Protein AF-A0A9R0SGB7-F1 (afdb_monomer_lite)

Structure (mmCIF, N/CA/C/O backbone):
data_AF-A0A9R0SGB7-F1
#
_entry.id   AF-A0A9R0SGB7-F1
#
loop_
_atom_site.group_PDB
_atom_site.id
_atom_site.type_symbol
_atom_site.label_atom_id
_atom_site.label_alt_id
_atom_site.label_comp_id
_atom_site.label_asym_id
_atom_site.label_entity_id
_atom_site.label_seq_id
_atom_site.pdbx_PDB_ins_code
_atom_site.Cartn_x
_atom_site.Cartn_y
_atom_site.Cartn_z
_atom_site.occupancy
_atom_site.B_iso_or_equiv
_atom_site.auth_seq_id
_atom_site.auth_comp_id
_atom_site.auth_asym_id
_atom_site.auth_atom_id
_atom_site.pdbx_PDB_model_num
ATOM 1 N N . MET A 1 1 ? -18.712 -1.509 1.772 1.00 44.69 1 MET A N 1
ATOM 2 C CA . MET A 1 1 ? -18.548 -2.907 1.326 1.00 44.69 1 MET A CA 1
ATOM 3 C C . MET A 1 1 ? -17.762 -3.631 2.408 1.00 44.69 1 MET A C 1
ATOM 5 O O . MET A 1 1 ? -16.603 -3.297 2.630 1.00 44.69 1 MET A O 1
ATOM 9 N N . GLU A 1 2 ? -18.441 -4.474 3.177 1.00 51.50 2 GLU A N 1
ATOM 10 C CA . GLU A 1 2 ? -17.845 -5.274 4.251 1.00 51.50 2 GLU A CA 1
ATOM 11 C C . GLU A 1 2 ? -17.324 -6.575 3.644 1.00 51.50 2 GLU A C 1
ATOM 13 O O . GLU A 1 2 ? -18.002 -7.197 2.832 1.00 51.50 2 GLU A O 1
ATOM 18 N N . GLY A 1 3 ? -16.097 -6.957 3.979 1.00 61.03 3 GLY A N 1
ATOM 19 C CA . GLY A 1 3 ? -15.491 -8.185 3.482 1.00 61.03 3 GLY A CA 1
ATOM 20 C C . GLY A 1 3 ? -14.479 -8.722 4.480 1.00 61.03 3 GLY A C 1
ATOM 21 O O . GLY A 1 3 ? -13.887 -7.958 5.244 1.00 61.03 3 GLY A O 1
ATOM 22 N N . HIS A 1 4 ? -14.265 -10.037 4.446 1.00 67.75 4 HIS A N 1
ATOM 23 C CA . HIS A 1 4 ? -13.362 -10.747 5.359 1.00 67.75 4 HIS A CA 1
ATOM 24 C C . HIS A 1 4 ? -11.870 -10.421 5.148 1.00 67.75 4 HIS A C 1
ATOM 26 O O . HIS A 1 4 ? -11.030 -10.824 5.944 1.00 67.75 4 HIS A O 1
ATOM 32 N N . GLY A 1 5 ? -11.525 -9.657 4.106 1.00 82.62 5 GLY A N 1
ATOM 33 C CA . GLY A 1 5 ? -10.138 -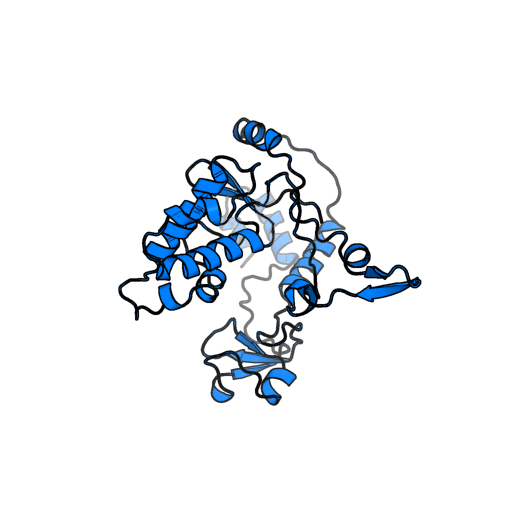9.360 3.756 1.00 82.62 5 GLY A CA 1
ATOM 34 C C . GLY A 1 5 ? -9.389 -10.576 3.200 1.00 82.62 5 GLY A C 1
ATOM 35 O O . GLY A 1 5 ? -9.977 -11.602 2.856 1.00 82.62 5 GLY A O 1
ATOM 36 N N . VAL A 1 6 ? -8.080 -10.429 3.044 1.00 88.94 6 VAL A N 1
ATOM 37 C CA . VAL A 1 6 ? -7.130 -11.466 2.637 1.00 88.94 6 VAL A CA 1
ATOM 38 C C . VAL A 1 6 ? -6.222 -11.737 3.822 1.00 88.94 6 VAL A C 1
ATOM 40 O O . VAL A 1 6 ? -5.610 -10.814 4.362 1.00 88.94 6 VAL A O 1
ATOM 43 N N . HIS A 1 7 ? -6.135 -13.004 4.210 1.00 89.94 7 HIS A N 1
ATOM 44 C CA . HIS A 1 7 ? -5.262 -13.472 5.275 1.00 89.94 7 HIS A CA 1
ATOM 45 C C . HIS A 1 7 ? -3.860 -13.697 4.705 1.00 89.94 7 HIS A C 1
ATOM 47 O O . HIS A 1 7 ? -3.682 -14.445 3.745 1.00 89.94 7 HIS A O 1
ATOM 53 N N . LYS A 1 8 ? -2.861 -13.036 5.282 1.00 90.06 8 LYS A N 1
ATOM 54 C CA . LYS A 1 8 ? -1.448 -13.167 4.919 1.00 90.06 8 LYS A CA 1
ATOM 55 C C . LYS A 1 8 ? -0.631 -13.507 6.157 1.00 90.06 8 LYS A C 1
ATOM 57 O O . LYS A 1 8 ? -0.975 -13.107 7.265 1.00 90.06 8 LYS A O 1
ATOM 62 N N . GLN A 1 9 ? 0.480 -14.209 5.964 1.00 89.62 9 GLN A N 1
ATOM 63 C CA . GLN A 1 9 ? 1.441 -14.471 7.031 1.00 89.62 9 GLN A CA 1
ATOM 64 C C . GLN A 1 9 ? 2.557 -13.423 6.983 1.00 89.62 9 GLN A C 1
ATOM 66 O O . GLN A 1 9 ? 3.243 -13.282 5.970 1.00 89.62 9 GLN A O 1
ATOM 71 N N . PHE A 1 10 ? 2.766 -12.700 8.083 1.00 91.25 10 PHE A N 1
ATOM 72 C CA . PHE A 1 10 ? 3.824 -11.699 8.219 1.00 91.25 10 PHE A CA 1
ATOM 73 C C . PHE A 1 10 ? 4.647 -11.985 9.477 1.00 91.25 10 PHE A C 1
ATOM 75 O O . PHE A 1 10 ? 4.153 -11.840 10.591 1.00 91.25 10 PHE A O 1
ATOM 82 N N . GLN A 1 11 ? 5.905 -12.409 9.312 1.00 89.12 11 GLN A N 1
ATOM 83 C CA . GLN A 1 11 ? 6.827 -12.705 10.426 1.00 89.12 11 GLN A CA 1
ATOM 84 C C . GLN A 1 11 ? 6.223 -13.613 11.521 1.00 89.12 11 GLN A C 1
ATOM 86 O O . GLN A 1 11 ? 6.401 -13.374 12.713 1.00 89.12 11 GLN A O 1
ATOM 91 N N . GLY A 1 12 ? 5.470 -14.644 11.129 1.00 85.81 12 GLY A N 1
ATOM 92 C CA . GLY A 1 12 ? 4.837 -15.561 12.085 1.00 85.81 12 GLY A CA 1
ATOM 93 C C . GLY A 1 12 ? 3.490 -15.086 12.648 1.00 85.81 12 GLY A C 1
ATOM 94 O O . GLY A 1 12 ? 2.873 -15.823 13.410 1.00 85.81 12 GLY A O 1
ATOM 95 N N . ARG A 1 13 ? 3.010 -13.894 12.270 1.00 88.56 13 ARG A N 1
ATOM 96 C CA . ARG A 1 13 ? 1.716 -13.338 12.693 1.00 88.56 13 ARG A CA 1
ATOM 97 C C . ARG A 1 13 ? 0.728 -13.284 11.536 1.00 88.56 13 ARG A C 1
ATOM 99 O O . ARG A 1 13 ? 1.113 -13.057 10.388 1.00 88.56 13 ARG A O 1
ATOM 106 N N . LEU A 1 14 ? -0.551 -13.427 11.868 1.00 90.12 14 LEU A N 1
ATOM 107 C CA . LEU A 1 14 ? -1.640 -13.240 10.922 1.00 90.12 14 LEU A CA 1
ATOM 108 C C . LEU A 1 14 ? -1.809 -11.748 10.603 1.00 90.12 14 LEU A C 1
ATOM 110 O O . LEU A 1 14 ? -1.989 -10.917 11.493 1.00 90.12 14 LEU A O 1
ATOM 114 N N . HIS A 1 15 ? -1.759 -11.416 9.319 1.00 93.31 15 HIS A N 1
ATOM 115 C CA . HIS A 1 15 ? -1.927 -10.076 8.779 1.00 93.31 15 HIS A CA 1
ATOM 116 C C . HIS A 1 15 ? -3.118 -10.066 7.827 1.00 93.31 15 HIS A C 1
ATOM 118 O O . HIS A 1 15 ? -3.072 -10.663 6.755 1.00 93.31 15 HIS A O 1
ATOM 124 N N . VAL A 1 16 ? -4.198 -9.398 8.226 1.00 91.12 16 VAL A N 1
ATOM 125 C CA . VAL A 1 16 ? -5.394 -9.255 7.391 1.00 91.12 16 VAL A CA 1
ATOM 126 C C . VAL A 1 16 ? -5.331 -7.923 6.647 1.00 91.12 16 VAL A C 1
ATOM 128 O O . VAL A 1 16 ? -5.120 -6.880 7.268 1.00 91.12 16 VAL A O 1
ATOM 131 N N . VAL A 1 17 ? -5.530 -7.956 5.329 1.00 91.88 17 VAL A N 1
ATOM 132 C CA . VAL A 1 17 ? -5.563 -6.767 4.456 1.00 91.88 17 VAL A CA 1
ATOM 133 C C . VAL A 1 17 ? -6.832 -6.748 3.595 1.00 91.88 17 VAL A C 1
ATOM 135 O O . VAL A 1 17 ? -7.442 -7.796 3.394 1.00 91.88 17 VAL A O 1
ATOM 138 N N . PRO A 1 18 ? -7.264 -5.602 3.042 1.00 89.12 18 PRO A N 1
ATOM 139 C CA . PRO A 1 18 ? -8.348 -5.571 2.063 1.00 89.12 18 PRO A CA 1
ATOM 140 C C . PRO A 1 18 ? -8.049 -6.417 0.815 1.00 89.12 18 PRO A C 1
ATOM 142 O O . PRO A 1 18 ? -6.896 -6.547 0.411 1.00 89.12 18 PRO A O 1
ATOM 145 N N . LYS A 1 19 ? -9.096 -6.894 0.129 1.00 86.38 19 LYS A N 1
ATOM 146 C CA . LYS A 1 19 ? -8.979 -7.641 -1.142 1.00 86.38 19 LYS A CA 1
ATOM 147 C C . LYS A 1 19 ? -8.185 -6.892 -2.218 1.00 86.38 19 LYS A C 1
ATOM 149 O O . LYS A 1 19 ? -7.320 -7.469 -2.857 1.00 86.38 19 LYS A O 1
ATOM 154 N N . HIS A 1 20 ? -8.388 -5.582 -2.352 1.00 85.25 20 HIS A N 1
ATOM 155 C CA . HIS A 1 20 ? -7.646 -4.768 -3.323 1.00 85.25 20 HIS A CA 1
ATOM 156 C C . HIS A 1 20 ? -6.138 -4.638 -3.006 1.00 85.25 20 HIS A C 1
ATOM 158 O O . HIS A 1 20 ? -5.376 -4.167 -3.844 1.00 85.25 20 HIS A O 1
ATOM 164 N N . SER A 1 21 ? -5.698 -5.072 -1.821 1.00 92.88 21 SER A N 1
ATOM 165 C CA . SER A 1 21 ? -4.297 -5.064 -1.375 1.00 92.88 21 SER A CA 1
ATOM 166 C C . SER A 1 21 ? -3.660 -6.452 -1.408 1.00 92.88 21 SER A C 1
ATOM 168 O O . SER A 1 21 ? -2.596 -6.673 -0.830 1.00 92.88 21 SER A O 1
ATOM 170 N N . GLU A 1 22 ? -4.292 -7.403 -2.099 1.00 92.56 22 GLU A N 1
ATOM 171 C CA . GLU A 1 22 ? -3.793 -8.768 -2.269 1.00 92.56 22 GLU A CA 1
ATOM 172 C C . GLU A 1 22 ? -2.417 -8.830 -2.941 1.00 92.56 22 GLU A C 1
ATOM 174 O O . GLU A 1 22 ? -1.609 -9.691 -2.594 1.00 92.56 22 GLU A O 1
ATOM 179 N N . TRP A 1 23 ? -2.104 -7.867 -3.808 1.00 93.94 23 TRP A N 1
ATOM 180 C CA . TRP A 1 23 ? -0.801 -7.739 -4.466 1.00 93.94 23 TRP A CA 1
ATOM 181 C C . TRP A 1 23 ? 0.371 -7.559 -3.485 1.00 93.94 23 TRP A C 1
ATOM 183 O O . TRP A 1 23 ? 1.524 -7.795 -3.847 1.00 93.94 23 TRP A O 1
ATOM 193 N N . PHE A 1 24 ? 0.114 -7.119 -2.246 1.00 95.06 24 PHE A N 1
ATOM 194 C CA . PHE A 1 24 ? 1.167 -6.842 -1.275 1.00 95.06 24 PHE A CA 1
ATOM 195 C C . PHE A 1 24 ? 1.865 -8.126 -0.794 1.00 95.06 24 PHE A C 1
ATOM 197 O O . PHE A 1 24 ? 1.218 -9.098 -0.383 1.00 95.06 24 PHE A O 1
ATOM 204 N N . SER A 1 25 ? 3.202 -8.093 -0.773 1.00 93.12 25 SER A N 1
ATOM 205 C CA . SER A 1 25 ? 4.059 -9.160 -0.249 1.00 93.12 25 SER A CA 1
ATOM 206 C C . SER A 1 25 ? 5.221 -8.588 0.578 1.00 93.12 25 SER A C 1
ATOM 208 O O . SER A 1 25 ? 5.880 -7.642 0.144 1.00 93.12 25 SER A O 1
ATOM 210 N N . PRO A 1 26 ? 5.538 -9.159 1.757 1.00 90.38 26 PRO A N 1
ATOM 211 C CA . PRO A 1 26 ? 6.595 -8.647 2.629 1.00 90.38 26 PRO A CA 1
ATOM 212 C C . PRO A 1 26 ? 8.019 -8.905 2.119 1.00 90.38 26 PRO A C 1
ATOM 214 O O . PRO A 1 26 ? 8.951 -8.246 2.586 1.00 90.38 26 PRO A O 1
ATOM 217 N N . GLY A 1 27 ? 8.201 -9.849 1.190 1.00 89.88 27 GLY A N 1
ATOM 218 C CA . GLY A 1 27 ? 9.515 -10.233 0.660 1.00 89.88 27 GLY A CA 1
ATOM 219 C C . GLY A 1 27 ? 9.914 -9.526 -0.636 1.00 89.88 27 GLY A C 1
ATOM 220 O O . GLY A 1 27 ? 11.080 -9.556 -1.010 1.00 89.88 27 GLY A O 1
ATOM 221 N N . VAL A 1 28 ? 8.965 -8.884 -1.320 1.00 91.75 28 VAL A N 1
ATOM 222 C CA . VAL A 1 28 ? 9.172 -8.284 -2.646 1.00 91.75 28 VAL A CA 1
ATOM 223 C C . VAL A 1 28 ? 8.672 -6.840 -2.639 1.00 91.75 28 VAL A C 1
ATOM 225 O O . VAL A 1 28 ? 7.828 -6.469 -1.823 1.00 91.75 28 VAL A O 1
ATOM 228 N N . VAL A 1 29 ? 9.220 -6.009 -3.526 1.00 93.12 29 VAL A N 1
ATOM 229 C CA . VAL A 1 29 ? 8.729 -4.646 -3.771 1.00 93.12 29 VAL A CA 1
ATOM 230 C C . VAL A 1 29 ? 7.899 -4.634 -5.046 1.00 93.12 29 VAL A C 1
ATOM 232 O O . VAL A 1 29 ? 8.427 -4.849 -6.140 1.00 93.12 29 VAL A O 1
ATOM 235 N N . HIS A 1 30 ? 6.615 -4.327 -4.909 1.00 93.38 30 HIS A N 1
ATOM 236 C CA . HIS A 1 30 ? 5.672 -4.229 -6.015 1.00 93.38 30 HIS A CA 1
ATOM 237 C C . HIS A 1 30 ? 5.806 -2.905 -6.791 1.00 93.38 30 HIS A C 1
ATOM 239 O O . HIS A 1 30 ? 6.292 -1.899 -6.267 1.00 93.38 30 HIS A O 1
ATOM 245 N N . ARG A 1 31 ? 5.316 -2.857 -8.040 1.00 93.38 31 ARG A N 1
ATOM 246 C CA . ARG A 1 31 ? 5.362 -1.651 -8.895 1.00 93.38 31 ARG A CA 1
ATOM 247 C C . ARG A 1 31 ? 4.703 -0.432 -8.239 1.00 93.38 31 ARG A C 1
ATOM 249 O O . ARG A 1 31 ? 5.238 0.669 -8.324 1.00 93.38 31 ARG A O 1
ATOM 256 N N . LEU A 1 32 ? 3.585 -0.642 -7.542 1.00 91.69 32 LEU A N 1
ATOM 257 C CA . LEU A 1 32 ? 2.864 0.421 -6.828 1.00 91.69 32 LEU A CA 1
ATOM 258 C C . LEU A 1 32 ? 3.711 1.053 -5.717 1.00 91.69 32 LEU A C 1
ATOM 260 O O . LEU A 1 32 ? 3.660 2.260 -5.517 1.00 91.69 32 LEU A O 1
ATOM 264 N N . GLU A 1 33 ? 4.539 0.265 -5.033 1.00 93.19 33 GLU A N 1
ATOM 265 C CA . GLU A 1 33 ? 5.438 0.773 -3.992 1.00 93.19 33 GLU A CA 1
ATOM 266 C C . GLU A 1 33 ? 6.552 1.636 -4.591 1.00 93.19 33 GLU A C 1
ATOM 268 O O . GLU A 1 33 ? 6.893 2.692 -4.052 1.00 93.19 33 GLU A O 1
ATOM 273 N N . ARG A 1 34 ? 7.073 1.231 -5.757 1.00 91.56 34 ARG A N 1
ATOM 274 C CA . ARG A 1 34 ? 8.117 1.973 -6.477 1.00 91.56 34 ARG A CA 1
ATOM 275 C C . ARG A 1 34 ? 7.660 3.362 -6.910 1.00 91.56 34 ARG A C 1
ATOM 277 O O . ARG A 1 34 ? 8.460 4.289 -6.901 1.00 91.56 34 ARG A O 1
ATOM 284 N N . GLN A 1 35 ? 6.384 3.522 -7.254 1.00 87.44 35 GLN A N 1
ATOM 285 C CA . GLN A 1 35 ? 5.822 4.814 -7.660 1.00 87.44 35 GLN A CA 1
ATOM 286 C C . GLN A 1 35 ? 5.734 5.819 -6.504 1.00 87.44 35 GLN A C 1
ATOM 288 O O . GLN A 1 35 ? 5.745 7.026 -6.731 1.00 87.44 35 GLN A O 1
ATOM 293 N N . VAL A 1 36 ? 5.664 5.339 -5.261 1.00 86.06 36 VAL A N 1
ATOM 294 C CA . VAL A 1 36 ? 5.491 6.196 -4.082 1.00 86.06 36 VAL A CA 1
ATOM 295 C C . VAL A 1 36 ? 6.806 6.863 -3.707 1.00 86.06 36 VAL A C 1
ATOM 297 O O . VAL A 1 36 ? 6.840 8.060 -3.444 1.00 86.06 36 VAL A O 1
ATOM 300 N N . VAL A 1 37 ? 7.895 6.100 -3.682 1.00 86.62 37 VAL A N 1
ATOM 301 C CA . VAL A 1 37 ? 9.229 6.584 -3.303 1.00 86.62 37 VAL A CA 1
ATOM 302 C C . VAL A 1 37 ? 10.266 6.162 -4.351 1.00 86.62 37 VAL A C 1
ATOM 304 O O . VAL A 1 37 ? 11.145 5.347 -4.068 1.00 86.62 37 VAL A O 1
ATOM 307 N N . PRO A 1 38 ? 10.180 6.695 -5.586 1.00 89.19 38 PRO A N 1
ATOM 308 C CA . PRO A 1 38 ? 10.974 6.214 -6.717 1.00 89.19 38 PRO A CA 1
ATOM 309 C C . PRO A 1 38 ? 12.480 6.338 -6.487 1.00 89.19 38 PRO A C 1
ATOM 311 O O . PRO A 1 38 ? 13.244 5.501 -6.965 1.00 89.19 38 PRO A O 1
ATOM 314 N N . HIS A 1 39 ? 12.926 7.333 -5.715 1.00 89.12 39 HIS A N 1
ATOM 315 C CA . HIS A 1 39 ? 14.342 7.575 -5.438 1.00 89.12 39 HIS A CA 1
ATOM 316 C C . HIS A 1 39 ? 15.037 6.406 -4.732 1.00 89.12 39 HIS A C 1
ATOM 318 O O . HIS A 1 39 ? 16.207 6.180 -5.024 1.00 89.12 39 HIS A O 1
ATOM 324 N N . PHE A 1 40 ? 14.325 5.593 -3.942 1.00 91.19 40 PHE A N 1
ATOM 325 C CA . PHE A 1 40 ? 14.871 4.359 -3.349 1.00 91.19 40 PHE A CA 1
ATOM 326 C C . PHE A 1 40 ? 15.252 3.293 -4.388 1.00 91.19 40 PHE A C 1
ATOM 328 O O . PHE A 1 40 ? 16.003 2.374 -4.071 1.00 91.19 40 PHE A O 1
ATOM 335 N N . PHE A 1 41 ? 14.752 3.403 -5.623 1.00 91.25 41 PHE A N 1
ATOM 336 C CA . PHE A 1 41 ? 14.900 2.386 -6.670 1.00 91.25 41 PHE A CA 1
ATOM 337 C C . PHE A 1 41 ? 15.684 2.873 -7.892 1.00 91.25 41 PHE A C 1
ATOM 339 O O . PHE A 1 41 ? 15.9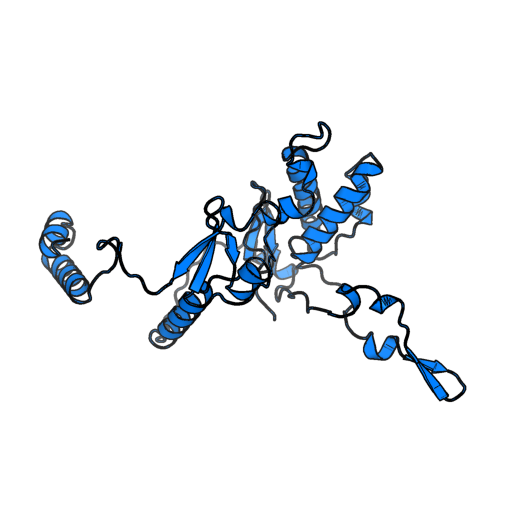75 2.083 -8.784 1.00 91.25 41 PHE A O 1
ATOM 346 N N . THR A 1 42 ? 16.047 4.158 -7.947 1.00 87.88 42 THR A N 1
ATOM 347 C CA . THR A 1 42 ? 16.792 4.721 -9.090 1.00 87.88 42 THR A CA 1
ATOM 348 C C . THR A 1 42 ? 18.275 4.349 -9.115 1.00 87.88 42 THR A C 1
ATOM 350 O O . THR A 1 42 ? 18.929 4.571 -10.131 1.00 87.88 42 THR A O 1
ATOM 353 N N . GLY A 1 43 ? 18.836 3.867 -7.999 1.00 84.06 43 GLY A N 1
ATOM 354 C CA . GLY A 1 43 ? 20.271 3.586 -7.857 1.00 84.06 43 GLY A CA 1
ATOM 355 C C . GLY A 1 43 ? 21.173 4.830 -7.820 1.00 84.06 43 GLY A C 1
ATOM 356 O O . GLY A 1 43 ? 22.387 4.701 -7.714 1.00 84.06 43 GLY A O 1
ATOM 357 N N . LYS A 1 44 ? 20.604 6.042 -7.889 1.00 81.31 44 LYS A N 1
ATOM 358 C CA . LYS A 1 44 ? 21.362 7.306 -7.947 1.00 81.31 44 LYS A CA 1
ATOM 359 C C . LYS A 1 44 ? 21.722 7.869 -6.572 1.00 81.31 44 LYS A C 1
ATOM 361 O O . LYS A 1 44 ? 22.604 8.715 -6.467 1.00 81.31 44 LYS A O 1
ATOM 366 N N . SER A 1 45 ? 21.030 7.435 -5.522 1.00 79.38 45 SER A N 1
ATOM 367 C CA . SER A 1 45 ? 21.196 7.947 -4.162 1.00 79.38 45 SER A CA 1
ATOM 368 C C . SER A 1 45 ? 21.783 6.874 -3.240 1.00 79.38 45 SER A C 1
ATOM 370 O O . SER A 1 45 ? 21.052 5.959 -2.862 1.00 79.38 45 SER A O 1
ATOM 372 N N . PRO A 1 46 ? 23.048 6.995 -2.789 1.00 74.62 46 PRO A N 1
ATOM 373 C CA . PRO A 1 46 ? 23.693 5.977 -1.949 1.00 74.62 46 PRO A CA 1
ATOM 374 C C . PRO A 1 46 ? 23.003 5.797 -0.584 1.00 74.62 46 PRO A C 1
ATOM 376 O O . PRO A 1 46 ? 23.137 4.765 0.067 1.00 74.62 46 PRO A O 1
ATOM 379 N N . GLY A 1 47 ? 22.231 6.798 -0.148 1.00 81.38 47 GLY A N 1
ATOM 380 C CA . GLY A 1 47 ? 21.449 6.757 1.085 1.00 81.38 47 GLY A CA 1
ATOM 381 C C . GLY A 1 47 ? 20.111 6.017 0.986 1.00 81.38 47 GLY A C 1
ATOM 382 O O . GLY A 1 47 ? 19.616 5.595 2.029 1.00 81.38 47 GLY A O 1
ATOM 383 N N . HIS A 1 48 ? 19.556 5.814 -0.214 1.00 88.12 48 HIS A N 1
ATOM 384 C CA . HIS A 1 48 ? 18.209 5.265 -0.417 1.00 88.12 48 HIS A CA 1
ATOM 385 C C . HIS A 1 48 ? 18.282 4.058 -1.347 1.00 88.12 48 HIS A C 1
ATOM 387 O O . HIS A 1 48 ? 18.419 4.209 -2.560 1.00 88.12 48 HIS A O 1
ATOM 393 N N . THR A 1 49 ? 18.211 2.869 -0.753 1.00 92.56 49 THR A N 1
ATOM 394 C CA . THR A 1 49 ? 18.291 1.591 -1.464 1.00 92.56 49 THR A CA 1
ATOM 395 C C . THR A 1 49 ? 17.002 0.788 -1.275 1.00 92.56 49 THR A C 1
ATOM 397 O O . THR A 1 49 ? 16.312 0.981 -0.264 1.00 92.56 49 THR A O 1
ATOM 400 N N . PRO A 1 50 ? 16.670 -0.142 -2.187 1.00 93.50 50 PRO A N 1
ATOM 401 C CA . PRO A 1 50 ? 15.471 -0.971 -2.065 1.00 93.50 50 PRO A CA 1
ATOM 402 C C . PRO A 1 50 ? 15.402 -1.731 -0.732 1.00 93.50 50 PRO A C 1
ATOM 404 O O . PRO A 1 50 ? 14.333 -1.858 -0.139 1.00 93.50 50 PRO A O 1
ATOM 407 N N . GLU A 1 51 ? 16.546 -2.169 -0.207 1.00 94.00 51 GLU A N 1
ATOM 408 C CA . GLU A 1 51 ? 16.653 -2.909 1.054 1.00 94.00 51 GLU A CA 1
ATOM 409 C C . GLU A 1 51 ? 16.251 -2.028 2.237 1.00 94.00 51 GLU A C 1
ATOM 411 O O . GLU A 1 51 ? 15.473 -2.453 3.091 1.00 94.00 51 GLU A O 1
ATOM 416 N N . LYS A 1 52 ? 16.713 -0.770 2.268 1.00 93.44 52 LYS A N 1
ATOM 417 C CA . LYS A 1 52 ? 16.308 0.190 3.304 1.00 93.44 52 LYS A CA 1
ATOM 418 C C . LYS A 1 52 ? 14.808 0.461 3.265 1.00 93.44 52 LYS A C 1
ATOM 420 O O . LYS A 1 52 ? 14.186 0.538 4.323 1.00 93.44 52 LYS A O 1
ATOM 425 N N . PHE A 1 53 ? 14.227 0.568 2.068 1.00 95.06 53 PHE A N 1
ATOM 426 C CA . PHE A 1 53 ? 12.779 0.702 1.914 1.00 95.06 53 PHE A CA 1
ATOM 427 C C . PHE A 1 53 ? 12.043 -0.509 2.501 1.00 95.06 53 PHE A C 1
ATOM 429 O O . PHE A 1 53 ? 11.159 -0.322 3.335 1.00 95.06 53 PHE A O 1
ATOM 436 N N . ILE A 1 54 ? 12.425 -1.736 2.123 1.00 95.50 54 ILE A N 1
ATOM 437 C CA . ILE A 1 54 ? 11.795 -2.970 2.625 1.00 95.50 54 ILE A CA 1
ATOM 438 C C . ILE A 1 54 ? 11.903 -3.046 4.150 1.00 95.50 54 ILE A C 1
ATOM 440 O O . ILE A 1 54 ? 10.906 -3.323 4.817 1.00 95.50 54 ILE A O 1
ATOM 444 N N . ILE A 1 55 ? 13.086 -2.768 4.711 1.00 95.00 55 ILE A N 1
ATOM 445 C CA . ILE A 1 55 ? 13.319 -2.776 6.161 1.00 95.00 55 ILE A CA 1
ATOM 446 C C . ILE A 1 55 ? 12.395 -1.771 6.855 1.00 95.00 55 ILE A C 1
ATOM 448 O O . ILE A 1 55 ? 11.710 -2.132 7.812 1.00 95.00 55 ILE A O 1
ATOM 452 N N . LEU A 1 56 ? 12.330 -0.529 6.366 1.00 96.06 56 LEU A N 1
ATOM 453 C CA . LEU A 1 56 ? 11.501 0.517 6.965 1.00 96.06 56 LEU A CA 1
ATOM 454 C C . LEU A 1 56 ? 10.004 0.201 6.845 1.00 96.06 56 LEU A C 1
ATOM 456 O O . LEU A 1 56 ? 9.280 0.265 7.839 1.00 96.06 56 LEU A O 1
ATOM 460 N N . ARG A 1 57 ? 9.548 -0.202 5.654 1.00 96.94 57 ARG A N 1
ATOM 461 C CA . ARG A 1 57 ? 8.172 -0.639 5.380 1.00 96.94 57 ARG A CA 1
ATOM 462 C C . ARG A 1 57 ? 7.758 -1.773 6.314 1.00 96.94 57 ARG A C 1
ATOM 464 O O . ARG A 1 57 ? 6.725 -1.687 6.974 1.00 96.94 57 ARG A O 1
ATOM 471 N N . ASN A 1 58 ? 8.578 -2.818 6.404 1.00 97.06 58 ASN A N 1
ATOM 472 C CA . ASN A 1 58 ? 8.285 -3.986 7.228 1.00 97.06 58 ASN A CA 1
ATOM 473 C C . ASN A 1 58 ? 8.328 -3.646 8.725 1.00 97.06 58 ASN A C 1
ATOM 475 O O . ASN A 1 58 ? 7.540 -4.201 9.484 1.00 97.06 58 ASN A O 1
ATOM 479 N N . LYS A 1 59 ? 9.170 -2.695 9.152 1.00 97.19 59 LYS A N 1
ATOM 480 C CA . LYS A 1 59 ? 9.190 -2.183 10.532 1.00 97.19 59 LYS A CA 1
ATOM 481 C C . LYS A 1 59 ? 7.887 -1.467 10.904 1.00 97.19 59 LYS A C 1
ATOM 483 O O . LYS A 1 59 ? 7.379 -1.674 12.002 1.00 97.19 59 LYS A O 1
ATOM 488 N N . ILE A 1 60 ? 7.315 -0.677 9.991 1.00 97.56 60 ILE A N 1
ATOM 489 C CA . ILE A 1 60 ? 6.007 -0.021 10.185 1.00 97.56 60 ILE A CA 1
ATOM 490 C C . ILE A 1 60 ? 4.894 -1.064 10.326 1.00 97.56 60 ILE A C 1
ATOM 492 O O . ILE A 1 60 ? 4.081 -0.979 11.245 1.00 97.56 60 ILE A O 1
ATOM 496 N N . ILE A 1 61 ? 4.878 -2.072 9.452 1.00 97.12 61 ILE A N 1
ATOM 497 C CA . ILE A 1 61 ? 3.874 -3.144 9.498 1.00 97.12 61 ILE A CA 1
ATOM 498 C C . ILE A 1 61 ? 4.020 -3.961 10.784 1.00 97.12 61 ILE A C 1
ATOM 500 O O . ILE A 1 61 ? 3.031 -4.183 11.474 1.00 97.12 61 ILE A O 1
ATOM 504 N N . ALA A 1 62 ? 5.245 -4.336 11.162 1.00 96.81 62 ALA A N 1
ATOM 505 C CA . ALA A 1 62 ? 5.511 -5.042 12.412 1.00 96.81 62 ALA A CA 1
ATOM 506 C C . ALA A 1 62 ? 5.004 -4.250 13.627 1.00 96.81 62 ALA A C 1
ATOM 508 O O . ALA A 1 62 ? 4.354 -4.830 14.495 1.00 96.81 62 ALA A O 1
ATOM 509 N N . LYS A 1 63 ? 5.219 -2.925 13.647 1.00 96.06 63 LYS A N 1
ATOM 510 C CA . LYS A 1 63 ? 4.718 -2.045 14.710 1.00 96.06 63 LYS A CA 1
ATOM 511 C C . LYS A 1 63 ? 3.193 -2.036 14.786 1.00 96.06 63 LYS A C 1
ATOM 513 O O . LYS A 1 63 ? 2.641 -2.097 15.879 1.00 96.06 63 LYS A O 1
ATOM 518 N N . TYR A 1 64 ? 2.512 -1.985 13.643 1.00 94.56 64 TYR A N 1
ATOM 519 C CA . TYR A 1 64 ? 1.052 -2.088 13.589 1.00 94.56 64 TYR A CA 1
ATOM 520 C C . TYR A 1 64 ? 0.567 -3.444 14.127 1.00 94.56 64 TYR A C 1
ATOM 522 O O . TYR A 1 64 ? -0.356 -3.502 14.936 1.00 94.56 64 TYR A O 1
ATOM 530 N N . LEU A 1 65 ? 1.235 -4.532 13.742 1.00 94.19 65 LEU A N 1
ATOM 531 C CA . LEU A 1 65 ? 0.885 -5.893 14.154 1.00 94.19 65 LEU A CA 1
ATOM 532 C C . LEU A 1 65 ? 1.189 -6.206 15.632 1.00 94.19 65 LEU A C 1
ATOM 534 O O . LEU A 1 65 ? 0.891 -7.310 16.086 1.00 94.19 65 LEU A O 1
ATOM 538 N N . GLU A 1 66 ? 1.785 -5.288 16.400 1.00 93.06 66 GLU A N 1
ATOM 539 C CA . GLU A 1 66 ? 1.839 -5.385 17.868 1.00 93.06 66 GLU A CA 1
ATOM 540 C C . GLU A 1 66 ? 0.461 -5.172 18.502 1.00 93.06 66 GLU A C 1
ATOM 542 O O . GLU A 1 66 ? 0.156 -5.789 19.518 1.00 93.06 66 GLU A O 1
ATOM 547 N N . ASN A 1 67 ? -0.373 -4.316 17.904 1.00 89.00 67 ASN A N 1
ATOM 548 C CA . ASN A 1 67 ? -1.741 -4.071 18.347 1.00 89.00 67 ASN A CA 1
ATOM 549 C C . ASN A 1 67 ? -2.625 -3.690 17.142 1.00 89.00 67 ASN A C 1
ATOM 551 O O . ASN A 1 67 ? -2.896 -2.503 16.941 1.00 89.00 67 ASN A O 1
ATOM 555 N N . PRO A 1 68 ? -3.096 -4.676 16.348 1.00 87.38 68 PRO A N 1
ATOM 556 C CA . PRO A 1 68 ? -3.876 -4.425 15.132 1.00 87.38 68 PRO A CA 1
ATOM 557 C C . PRO A 1 68 ? -5.189 -3.665 15.365 1.00 87.38 68 PRO A C 1
ATOM 559 O O . PRO A 1 68 ? -5.702 -3.039 14.432 1.00 87.38 68 PRO A O 1
ATOM 562 N N . CYS A 1 69 ? -5.719 -3.717 16.595 1.00 80.81 69 CYS A N 1
ATOM 563 C CA . CYS A 1 69 ? -6.933 -3.024 17.029 1.00 80.81 69 CYS A CA 1
ATOM 564 C C . CYS A 1 69 ? -6.707 -1.520 17.215 1.00 80.81 69 CYS A C 1
ATOM 566 O O . CYS A 1 69 ? -7.655 -0.741 17.121 1.00 80.81 69 CYS A O 1
ATOM 568 N N . LYS A 1 70 ? -5.466 -1.095 17.484 1.00 83.06 70 LYS A N 1
ATOM 569 C CA . LYS A 1 70 ? -5.098 0.310 17.664 1.00 83.06 70 LYS A CA 1
ATOM 570 C C . LYS A 1 70 ? -4.590 0.884 16.345 1.00 83.06 70 LYS A C 1
ATOM 572 O O . LYS A 1 70 ? -3.710 0.324 15.697 1.00 83.06 70 LYS A O 1
ATOM 577 N N . ARG A 1 71 ? -5.106 2.054 15.963 1.00 83.62 71 ARG A N 1
ATOM 578 C CA . ARG A 1 71 ? -4.608 2.783 14.792 1.00 83.62 71 ARG A CA 1
ATOM 579 C C . ARG A 1 71 ? -3.179 3.265 15.048 1.00 83.62 71 ARG A C 1
ATOM 581 O O . ARG A 1 71 ? -2.956 4.033 15.979 1.00 83.62 71 ARG A O 1
ATOM 588 N N . LEU A 1 72 ? -2.252 2.852 14.190 1.00 88.44 72 LEU A N 1
ATOM 589 C CA . LEU A 1 72 ? -0.877 3.331 14.145 1.00 88.44 72 LEU A CA 1
ATOM 590 C C . LEU A 1 72 ? -0.833 4.700 13.454 1.00 88.44 72 LEU A C 1
ATOM 592 O O . LEU A 1 72 ? -1.172 4.820 12.270 1.00 88.44 72 LEU A O 1
ATOM 596 N N . ALA A 1 73 ? -0.416 5.731 14.188 1.00 84.19 73 ALA A N 1
ATOM 597 C CA . ALA A 1 73 ? -0.239 7.086 13.672 1.00 84.19 73 ALA A CA 1
ATOM 598 C C . ALA A 1 73 ? 1.210 7.356 13.227 1.00 84.19 73 ALA A C 1
ATOM 600 O O . ALA A 1 73 ? 2.158 6.728 13.698 1.00 84.19 73 ALA A O 1
ATOM 601 N N . PHE A 1 74 ? 1.407 8.365 12.368 1.00 85.31 74 PHE A N 1
ATOM 602 C CA . PHE A 1 74 ? 2.749 8.789 11.937 1.00 85.31 74 PHE A CA 1
ATOM 603 C C . PHE A 1 74 ? 3.662 9.147 13.119 1.00 85.31 74 PHE A C 1
ATOM 605 O O . PHE A 1 74 ? 4.835 8.784 13.104 1.00 85.31 74 PHE A O 1
ATOM 612 N N . ALA A 1 75 ? 3.122 9.796 14.159 1.00 81.94 75 ALA A N 1
ATOM 613 C CA . ALA A 1 75 ? 3.869 10.170 15.362 1.00 81.94 75 ALA A CA 1
ATOM 614 C C . ALA A 1 75 ? 4.552 8.966 16.038 1.00 81.94 75 ALA A C 1
ATOM 616 O O . ALA A 1 75 ? 5.681 9.080 16.502 1.00 81.94 75 ALA A O 1
ATOM 617 N N . GLU A 1 76 ? 3.912 7.794 16.018 1.00 90.69 76 GLU A N 1
ATOM 618 C CA . GLU A 1 76 ? 4.458 6.558 16.595 1.00 90.69 76 GLU A CA 1
ATOM 619 C C . GLU A 1 76 ? 5.571 5.938 15.732 1.00 90.69 76 GLU A C 1
ATOM 621 O O . GLU A 1 76 ? 6.322 5.091 16.211 1.00 90.69 76 GLU A O 1
ATOM 626 N N . CYS A 1 77 ? 5.702 6.363 14.472 1.00 93.38 77 CYS A N 1
ATOM 627 C CA . CYS A 1 77 ? 6.710 5.867 13.535 1.00 93.38 77 CYS A CA 1
ATOM 628 C C . CYS A 1 77 ? 7.946 6.775 13.439 1.00 93.38 77 CYS A C 1
ATOM 630 O O . CYS A 1 77 ? 8.967 6.334 12.917 1.00 93.38 77 CYS A O 1
ATOM 632 N N . GLN A 1 78 ? 7.883 8.028 13.912 1.00 90.81 78 GLN A N 1
ATOM 633 C CA . GLN A 1 78 ? 8.942 9.034 13.710 1.00 90.81 78 GLN A CA 1
ATOM 634 C C . GLN A 1 78 ? 10.319 8.564 14.191 1.00 90.81 78 GLN A C 1
ATOM 636 O O . GLN A 1 78 ? 11.315 8.810 13.521 1.00 90.81 78 GLN A O 1
ATOM 641 N N . GLY A 1 79 ? 10.369 7.813 15.297 1.00 92.31 79 GLY A N 1
ATOM 642 C CA . GLY A 1 79 ? 11.610 7.255 15.844 1.00 92.31 79 GLY A CA 1
ATOM 643 C C . GLY A 1 79 ? 12.247 6.138 15.006 1.00 92.31 79 GLY A C 1
ATOM 644 O O . GLY A 1 79 ? 13.247 5.557 15.422 1.00 92.31 79 GLY A O 1
ATOM 645 N N . PHE A 1 80 ? 11.679 5.772 13.853 1.00 93.56 80 PHE A N 1
ATOM 646 C CA . PHE A 1 80 ? 12.273 4.768 12.965 1.00 93.56 80 PHE A CA 1
ATOM 647 C C . PHE A 1 80 ? 13.381 5.317 12.081 1.00 93.56 80 PHE A C 1
ATOM 649 O O . PHE A 1 80 ? 14.173 4.520 11.579 1.00 93.56 80 PHE A O 1
ATOM 656 N N . VAL A 1 81 ? 13.433 6.635 11.919 1.00 91.75 81 VAL A N 1
ATOM 657 C CA . VAL A 1 81 ? 14.428 7.346 11.121 1.00 91.75 81 VAL A CA 1
ATOM 658 C C . VAL A 1 81 ? 15.092 8.413 11.983 1.00 91.75 81 VAL A C 1
ATOM 660 O O . VAL A 1 81 ? 14.487 8.931 12.920 1.00 91.75 81 VAL A O 1
ATOM 663 N N . VAL A 1 82 ? 16.352 8.720 11.688 1.00 85.81 82 VAL A N 1
ATOM 664 C CA . VAL A 1 82 ? 17.151 9.669 12.486 1.00 85.81 82 VAL A CA 1
ATOM 665 C C . VAL A 1 82 ? 17.200 11.042 11.816 1.00 85.81 82 VAL A C 1
ATOM 667 O O . VAL A 1 82 ? 17.219 12.070 12.489 1.00 85.81 82 VAL A O 1
ATOM 670 N N . ASN A 1 83 ? 17.195 11.069 10.483 1.00 84.12 83 ASN A N 1
ATOM 671 C CA . ASN A 1 83 ? 17.401 12.283 9.704 1.00 84.12 83 ASN A CA 1
ATOM 672 C C . ASN A 1 83 ? 16.075 12.961 9.343 1.00 84.12 83 ASN A C 1
ATOM 674 O O . ASN A 1 83 ? 15.136 12.310 8.885 1.00 84.12 83 ASN A O 1
ATOM 678 N N . THR A 1 84 ? 16.029 14.293 9.417 1.00 78.44 84 THR A N 1
ATOM 679 C CA . THR A 1 84 ? 14.849 15.082 9.021 1.00 78.44 84 THR A CA 1
ATOM 680 C C . THR A 1 84 ? 14.439 14.845 7.563 1.00 78.44 84 THR A C 1
ATOM 682 O O . THR A 1 84 ? 13.251 14.849 7.252 1.00 78.44 84 THR A O 1
ATOM 685 N N . GLY A 1 85 ? 15.401 14.581 6.670 1.00 76.75 85 GLY A N 1
ATOM 686 C CA . GLY A 1 85 ? 15.121 14.237 5.270 1.00 76.75 85 GLY A CA 1
ATOM 687 C C . GLY A 1 85 ? 14.366 12.912 5.106 1.00 76.75 85 GLY A C 1
ATOM 688 O O . GLY A 1 85 ? 13.489 12.805 4.254 1.00 76.75 85 GLY A O 1
ATOM 689 N N . GLU A 1 86 ? 14.629 11.935 5.976 1.00 85.88 86 GLU A N 1
ATOM 690 C CA . GLU A 1 86 ? 13.986 10.616 5.946 1.00 85.88 86 GLU A CA 1
ATOM 691 C C . GLU A 1 86 ? 12.574 10.641 6.556 1.00 85.88 86 GLU A C 1
ATOM 693 O O . GLU A 1 86 ? 11.756 9.775 6.245 1.00 85.88 86 GLU A O 1
ATOM 698 N N . LEU A 1 87 ? 12.242 11.646 7.382 1.00 87.81 87 LEU A N 1
ATOM 699 C CA . LEU A 1 87 ? 10.892 11.807 7.945 1.00 87.81 87 LEU A CA 1
ATOM 700 C C . LEU A 1 87 ? 9.835 12.032 6.860 1.00 87.81 87 LEU A C 1
ATOM 702 O O . LEU A 1 87 ? 8.697 11.579 7.004 1.00 87.81 87 LEU A O 1
ATOM 706 N N . TYR A 1 88 ? 10.196 12.718 5.775 1.00 86.81 88 TYR A N 1
ATOM 707 C CA . TYR A 1 88 ? 9.282 12.951 4.661 1.00 86.81 88 TYR A CA 1
ATOM 708 C C . TYR A 1 88 ? 8.991 11.659 3.889 1.00 86.81 88 TYR A C 1
ATOM 710 O O . TYR A 1 88 ? 7.832 11.358 3.588 1.00 86.81 88 TYR A O 1
ATOM 718 N N . ASP A 1 89 ? 10.019 10.847 3.647 1.00 90.75 89 ASP A N 1
ATOM 719 C CA . ASP A 1 89 ? 9.857 9.534 3.026 1.00 90.75 89 ASP A CA 1
ATOM 720 C C . ASP A 1 89 ? 9.079 8.577 3.920 1.00 90.75 89 ASP A C 1
ATOM 722 O O . ASP A 1 89 ? 8.135 7.938 3.457 1.00 90.75 89 ASP A O 1
ATOM 726 N N . LEU A 1 90 ? 9.390 8.552 5.218 1.00 93.50 90 LEU A N 1
ATOM 727 C CA . LEU A 1 90 ? 8.629 7.807 6.212 1.00 93.50 90 LEU A CA 1
ATOM 728 C C . LEU A 1 90 ? 7.146 8.200 6.188 1.00 93.50 90 LEU A C 1
ATOM 730 O O . LEU A 1 90 ? 6.285 7.325 6.129 1.00 93.50 90 LEU A O 1
ATOM 734 N N . SER A 1 91 ? 6.839 9.500 6.199 1.00 85.94 91 SER A N 1
ATOM 735 C CA . SER A 1 91 ? 5.461 10.001 6.128 1.00 85.94 91 SER A CA 1
ATOM 736 C C . SER A 1 91 ? 4.748 9.499 4.873 1.00 85.94 91 SER A C 1
ATOM 738 O O . SER A 1 91 ? 3.616 9.009 4.939 1.00 85.94 91 SER A O 1
ATOM 740 N N . ARG A 1 92 ? 5.438 9.530 3.726 1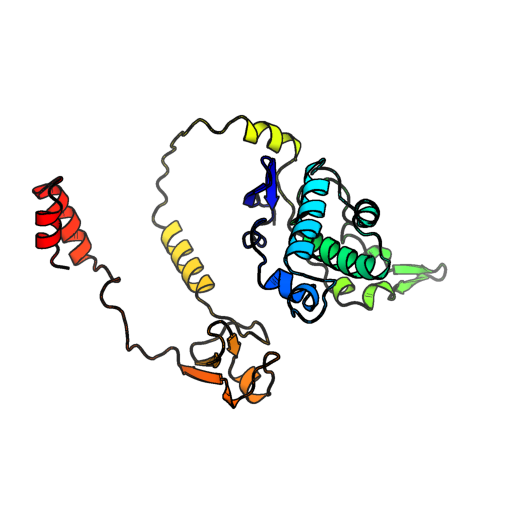.00 88.81 92 ARG A N 1
ATOM 741 C CA . ARG A 1 92 ? 4.891 9.042 2.459 1.00 88.81 92 ARG A CA 1
ATOM 742 C C . ARG A 1 92 ? 4.613 7.536 2.490 1.00 88.81 92 ARG A C 1
ATOM 744 O O . ARG A 1 92 ? 3.557 7.119 2.015 1.00 88.81 92 ARG A O 1
ATOM 751 N N . ILE A 1 93 ? 5.510 6.747 3.081 1.00 94.56 93 ILE A N 1
ATOM 752 C CA . ILE A 1 93 ? 5.359 5.292 3.232 1.00 94.56 93 ILE A CA 1
ATOM 753 C C . ILE A 1 93 ? 4.206 4.965 4.187 1.00 94.56 93 ILE A C 1
ATOM 755 O O . ILE A 1 93 ? 3.333 4.181 3.822 1.00 94.56 93 ILE A O 1
ATOM 759 N N . VAL A 1 94 ? 4.140 5.591 5.370 1.00 89.50 94 VAL A N 1
ATOM 760 C CA . VAL A 1 94 ? 3.046 5.369 6.337 1.00 89.50 94 VAL A CA 1
ATOM 761 C C . VAL A 1 94 ? 1.697 5.701 5.701 1.00 89.50 94 VAL A C 1
ATOM 763 O O . VAL A 1 94 ? 0.765 4.903 5.783 1.00 89.50 94 VAL A O 1
ATOM 766 N N . ARG A 1 95 ? 1.593 6.845 5.012 1.00 84.56 95 ARG A N 1
ATOM 767 C CA . ARG A 1 95 ? 0.359 7.244 4.323 1.00 84.56 95 ARG A CA 1
ATOM 768 C C . ARG A 1 95 ? -0.026 6.247 3.234 1.00 84.56 95 ARG A C 1
ATOM 770 O O . ARG A 1 95 ? -1.202 5.913 3.116 1.00 84.56 95 ARG A O 1
ATOM 777 N N . PHE A 1 96 ? 0.935 5.780 2.440 1.00 91.88 96 PHE A N 1
ATOM 778 C CA . PHE A 1 96 ? 0.687 4.776 1.409 1.00 91.88 96 PHE A CA 1
ATOM 779 C C . PHE A 1 96 ? 0.148 3.474 2.010 1.00 91.88 96 PHE A C 1
ATOM 781 O O . PHE A 1 96 ? -0.915 3.016 1.598 1.00 91.88 96 PHE A O 1
ATOM 788 N N . LEU A 1 97 ? 0.817 2.929 3.030 1.00 94.50 97 LEU A N 1
ATOM 789 C CA . LEU A 1 97 ? 0.390 1.696 3.695 1.00 94.50 97 LEU A CA 1
ATOM 790 C C . LEU A 1 97 ? -1.000 1.835 4.338 1.00 94.50 97 LEU A C 1
ATOM 792 O O . LEU A 1 97 ? -1.797 0.905 4.260 1.00 94.50 97 LEU A O 1
ATOM 796 N N . ASP A 1 98 ? -1.307 2.987 4.944 1.00 85.19 98 ASP A N 1
ATOM 797 C CA . ASP A 1 98 ? -2.625 3.273 5.535 1.00 85.19 98 ASP A CA 1
ATOM 798 C C . ASP A 1 98 ? -3.718 3.442 4.469 1.00 85.19 98 ASP A C 1
ATOM 800 O O . ASP A 1 98 ? -4.860 3.045 4.683 1.00 85.19 98 ASP A O 1
ATOM 804 N N . THR A 1 99 ? -3.381 4.007 3.306 1.00 82.69 99 THR A N 1
ATOM 805 C CA . THR A 1 99 ? -4.331 4.195 2.194 1.00 82.69 99 THR A CA 1
ATOM 806 C C . THR A 1 99 ? -4.735 2.859 1.578 1.00 82.69 99 THR A C 1
ATOM 808 O O . THR A 1 99 ? -5.914 2.641 1.326 1.00 82.69 99 THR A O 1
ATOM 811 N N . TRP A 1 100 ? -3.776 1.946 1.407 1.00 89.12 100 TRP A N 1
ATOM 812 C CA . TRP A 1 100 ? -4.029 0.580 0.940 1.00 89.12 100 TRP A CA 1
ATOM 813 C C . TRP A 1 100 ? -4.566 -0.344 2.046 1.00 89.12 100 TRP A C 1
ATOM 815 O O . TRP A 1 100 ? -4.771 -1.530 1.816 1.00 89.12 100 TRP A O 1
ATOM 825 N N . GLY A 1 101 ? -4.759 0.135 3.279 1.00 89.56 101 GLY A N 1
ATOM 826 C CA . GLY A 1 101 ? -5.166 -0.731 4.390 1.00 89.56 101 GLY A CA 1
ATOM 827 C C . GLY A 1 101 ? -4.178 -1.875 4.660 1.00 89.56 101 GLY A C 1
ATOM 828 O O . GLY A 1 101 ? -4.553 -2.908 5.202 1.00 89.56 101 GLY A O 1
ATOM 829 N N . ILE A 1 102 ? -2.910 -1.727 4.268 1.00 94.31 102 ILE A N 1
ATOM 830 C CA . ILE A 1 102 ? -1.849 -2.664 4.657 1.00 94.31 102 ILE A CA 1
ATOM 831 C C . ILE A 1 102 ? -1.562 -2.488 6.154 1.00 94.31 102 ILE A C 1
ATOM 833 O O . ILE A 1 102 ? -1.264 -3.452 6.852 1.00 94.31 102 ILE A O 1
ATOM 837 N N . ILE A 1 103 ? -1.717 -1.269 6.670 1.00 93.38 103 ILE A N 1
ATOM 838 C CA . ILE A 1 103 ? -1.830 -0.998 8.106 1.00 93.38 103 ILE A CA 1
ATOM 839 C C . ILE A 1 103 ? -3.218 -0.439 8.417 1.00 93.38 103 ILE A C 1
ATOM 841 O O . ILE A 1 103 ? -3.901 0.074 7.532 1.00 93.38 103 ILE A O 1
ATOM 845 N N . ASN A 1 104 ? -3.620 -0.509 9.685 1.00 90.00 104 ASN A N 1
ATOM 846 C CA . ASN A 1 104 ? -4.859 0.077 10.210 1.00 90.00 104 ASN A CA 1
ATOM 847 C C . ASN A 1 104 ? -6.173 -0.469 9.623 1.00 90.00 104 ASN A C 1
ATOM 849 O O . ASN A 1 104 ? -7.214 0.153 9.827 1.00 90.00 104 ASN A O 1
ATOM 853 N N . TYR A 1 105 ? -6.163 -1.615 8.939 1.00 88.56 105 TYR A N 1
ATOM 854 C CA . TYR A 1 105 ? -7.385 -2.217 8.391 1.00 88.56 105 TYR A CA 1
ATOM 855 C C . TYR A 1 105 ? -8.339 -2.734 9.474 1.00 88.56 105 TYR A C 1
ATOM 857 O O . TYR A 1 105 ? -9.553 -2.588 9.349 1.00 88.56 105 TYR A O 1
ATOM 865 N N . LEU A 1 106 ? -7.781 -3.300 10.548 1.00 84.00 106 LEU A N 1
ATOM 866 C CA . LEU A 1 106 ? -8.524 -3.850 11.688 1.00 84.00 106 LEU A CA 1
ATOM 867 C C . LEU A 1 106 ? -8.671 -2.860 12.850 1.00 84.00 106 LEU A C 1
ATOM 869 O O . LEU A 1 106 ? -9.252 -3.199 13.880 1.00 84.00 106 LEU A O 1
ATOM 873 N N . ALA A 1 107 ? -8.099 -1.661 12.728 1.00 80.94 107 ALA A N 1
ATOM 874 C CA . ALA A 1 107 ? -8.065 -0.719 13.831 1.00 80.94 107 ALA A CA 1
ATOM 875 C C . ALA A 1 107 ? -9.481 -0.215 14.140 1.00 80.94 107 ALA A C 1
ATOM 877 O O . ALA A 1 107 ? -10.114 0.437 13.307 1.00 80.94 107 ALA A O 1
ATOM 878 N N . VAL A 1 108 ? -9.962 -0.499 15.353 1.00 64.50 108 VAL A N 1
ATOM 879 C CA . VAL A 1 108 ? -11.262 -0.044 15.841 1.00 64.50 108 VAL A CA 1
ATOM 880 C C . VAL A 1 108 ? -11.071 1.326 16.465 1.00 64.50 108 VAL A C 1
ATOM 882 O O . VAL A 1 108 ? -10.379 1.514 17.462 1.00 64.50 108 VAL A O 1
ATOM 885 N N . GLY A 1 109 ? -11.679 2.315 15.843 1.00 52.47 109 GLY A N 1
ATOM 886 C CA . GLY A 1 109 ? -11.601 3.694 16.272 1.00 52.47 109 GLY A CA 1
ATOM 887 C C . GLY A 1 109 ? -12.043 4.561 15.122 1.00 52.47 109 GLY A C 1
ATOM 888 O O . GLY A 1 109 ? -11.888 4.177 13.961 1.00 52.47 109 GLY A O 1
ATOM 889 N N . LEU A 1 110 ? -12.613 5.719 15.442 1.00 41.12 110 LEU A N 1
ATOM 890 C CA . LEU A 1 110 ? -12.855 6.740 14.448 1.00 41.12 110 LEU A CA 1
ATOM 891 C C . LEU A 1 110 ? -11.525 7.010 13.710 1.00 41.12 110 LEU A C 1
ATOM 893 O O . LEU A 1 110 ? -10.746 7.882 14.089 1.00 41.12 110 LEU A O 1
ATOM 897 N N . VAL A 1 111 ? -11.339 6.387 12.535 1.00 40.00 111 VAL A N 1
ATOM 898 C CA . VAL A 1 111 ? -11.047 7.209 11.359 1.00 40.00 111 VAL A CA 1
ATOM 899 C C . VAL A 1 111 ? -11.955 8.397 11.562 1.00 40.00 111 VAL A C 1
ATOM 901 O O . VAL A 1 111 ? -13.126 8.169 11.879 1.00 40.00 111 VAL A O 1
ATOM 904 N N . HIS A 1 112 ? -11.435 9.618 11.466 1.00 37.47 112 HIS A N 1
ATOM 905 C CA . HIS A 1 112 ? -12.300 10.730 11.119 1.00 37.47 112 HIS A CA 1
ATOM 906 C C . HIS A 1 112 ? -13.308 10.157 10.161 1.00 37.47 112 HIS A C 1
ATOM 908 O O . HIS A 1 112 ? -12.950 9.715 9.066 1.00 37.47 112 HIS A O 1
ATOM 914 N N . GLN A 1 113 ? -14.516 9.961 10.677 1.00 35.44 113 GLN A N 1
ATOM 915 C CA . GLN A 1 113 ? -15.563 9.428 9.878 1.00 35.44 113 GLN A CA 1
ATOM 916 C C . GLN A 1 113 ? -15.529 10.483 8.782 1.00 35.44 113 GLN A C 1
ATOM 918 O O . GLN A 1 113 ? -15.595 11.682 9.081 1.00 35.44 113 GLN A O 1
ATOM 923 N N . GLY A 1 114 ? -15.362 10.096 7.525 1.00 35.47 114 GLY A N 1
ATOM 924 C CA . GLY A 1 114 ? -15.693 10.993 6.421 1.00 35.47 114 GLY A CA 1
ATOM 925 C C . GLY A 1 114 ? -17.184 11.388 6.462 1.00 35.47 114 GLY A C 1
ATOM 926 O O . GLY A 1 114 ? -17.776 11.666 5.438 1.00 35.47 114 GLY A O 1
ATOM 927 N N . LEU A 1 115 ? -17.815 11.360 7.638 1.00 38.72 115 LEU A N 1
ATOM 928 C CA . LEU A 1 115 ? -19.135 11.754 8.048 1.00 38.72 115 LEU A CA 1
ATOM 929 C C . LEU A 1 115 ? -18.880 12.744 9.199 1.00 38.72 115 LEU A C 1
ATOM 931 O O . LEU A 1 115 ? -18.452 12.363 10.278 1.00 38.72 115 LEU A O 1
ATOM 935 N N . ARG A 1 116 ? -19.047 14.052 9.050 1.00 35.94 116 ARG A N 1
ATOM 936 C CA . ARG A 1 116 ? -20.306 14.714 8.695 1.00 35.94 116 ARG A CA 1
ATOM 937 C C . ARG A 1 116 ? -20.073 16.064 8.014 1.00 35.94 116 ARG A C 1
ATOM 939 O O . ARG A 1 116 ? -20.779 17.026 8.284 1.00 35.94 116 ARG A O 1
ATOM 946 N N . VAL A 1 117 ? -19.060 16.187 7.172 1.00 41.78 117 VAL A N 1
ATOM 947 C CA . VAL A 1 117 ? -18.577 17.518 6.790 1.00 41.78 117 VAL A CA 1
ATOM 948 C C . VAL A 1 117 ? -19.600 18.318 5.958 1.00 41.78 117 VAL A C 1
ATOM 950 O O . VAL A 1 117 ? -19.650 19.530 6.105 1.00 41.78 117 VAL A O 1
ATOM 953 N N . ALA A 1 118 ? -20.551 17.703 5.245 1.00 41.41 118 ALA A N 1
ATOM 954 C CA . ALA A 1 118 ? -21.635 18.492 4.636 1.00 41.41 118 ALA A CA 1
ATOM 955 C C . ALA A 1 118 ? -22.457 19.307 5.667 1.00 41.41 118 ALA A C 1
ATOM 957 O O . ALA A 1 118 ? -22.872 20.421 5.368 1.00 41.41 118 ALA A O 1
ATOM 958 N N . ALA A 1 119 ? -22.637 18.801 6.896 1.00 43.00 119 ALA A N 1
ATOM 959 C CA . ALA A 1 119 ? -23.291 19.544 7.976 1.00 43.00 119 ALA A CA 1
ATOM 960 C C . ALA A 1 119 ? -22.308 20.409 8.792 1.00 43.00 119 ALA A C 1
ATOM 962 O O . ALA A 1 119 ? -22.711 21.445 9.308 1.00 43.00 119 ALA A O 1
ATOM 963 N N . SER A 1 120 ? -21.031 20.015 8.904 1.00 51.31 120 SER A N 1
ATOM 964 C CA . SER A 1 120 ? -20.022 20.748 9.692 1.00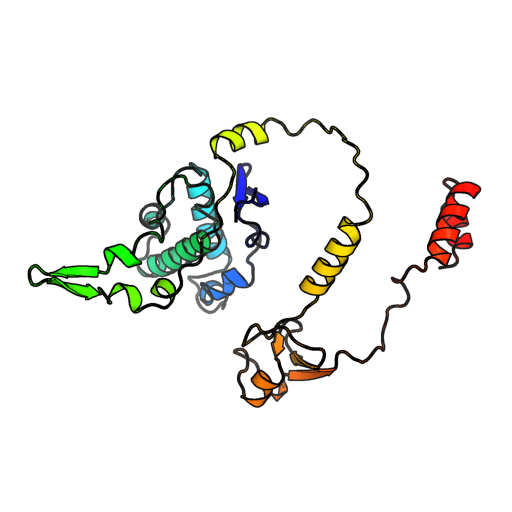 51.31 120 SER A CA 1
ATOM 965 C C . SER A 1 120 ? -19.313 21.887 8.951 1.00 51.31 120 SER A C 1
ATOM 967 O O . SER A 1 120 ? -18.626 22.670 9.601 1.00 51.31 120 SER A O 1
ATOM 969 N N . LEU A 1 121 ? -19.421 21.988 7.620 1.00 54.34 121 LEU A N 1
ATOM 970 C CA . LEU A 1 121 ? -18.870 23.132 6.875 1.00 54.34 121 LEU A CA 1
ATOM 971 C C . LEU A 1 121 ? -19.806 24.333 6.870 1.00 54.34 121 LEU A C 1
ATOM 973 O O . LEU A 1 121 ? -19.345 25.407 6.513 1.00 54.34 121 LEU A O 1
ATOM 977 N N . LEU A 1 122 ? -21.082 24.156 7.221 1.00 58.00 122 LEU A N 1
ATOM 978 C CA . LEU A 1 122 ? -22.069 25.227 7.248 1.00 58.00 122 LEU A CA 1
ATOM 979 C C . LEU A 1 122 ? -22.111 25.851 8.642 1.00 58.00 122 LEU A C 1
ATOM 981 O O . LEU A 1 122 ? -22.677 25.288 9.578 1.00 58.00 122 LEU A O 1
ATOM 985 N N . ILE A 1 123 ? -21.517 27.030 8.781 1.00 68.75 123 ILE A N 1
ATOM 986 C CA . ILE A 1 123 ? -21.669 27.864 9.971 1.00 68.75 123 ILE A CA 1
ATOM 987 C C . ILE A 1 123 ? -22.888 28.748 9.741 1.00 68.75 123 ILE A C 1
ATOM 989 O O . ILE A 1 123 ? -22.922 29.519 8.785 1.00 68.75 123 ILE A O 1
ATOM 993 N N . LYS A 1 124 ? -23.895 28.640 10.610 1.00 70.25 124 LYS A N 1
ATOM 994 C CA . LYS A 1 124 ? -24.993 29.605 10.630 1.00 70.25 124 LYS A CA 1
ATOM 995 C C . LYS A 1 124 ? -24.554 30.813 11.442 1.00 70.25 124 LYS A C 1
ATOM 997 O O . LYS A 1 124 ? -24.408 30.720 12.660 1.00 70.25 124 LYS A O 1
ATOM 1002 N N . GLU A 1 125 ? -24.330 31.928 10.767 1.00 68.62 125 GLU A N 1
ATOM 1003 C CA . GLU A 1 125 ? -24.075 33.196 11.433 1.00 68.62 125 GLU A CA 1
ATOM 1004 C C . GLU A 1 125 ? -25.332 33.667 12.184 1.00 68.62 125 GLU A C 1
ATOM 1006 O O . GLU A 1 125 ? -26.458 33.333 11.795 1.00 68.62 125 GLU A O 1
ATOM 1011 N N . PRO A 1 126 ? -25.185 34.458 13.261 1.00 68.38 126 PRO A N 1
ATOM 1012 C CA . PRO A 1 126 ? -26.319 34.952 14.046 1.00 68.38 126 PRO A CA 1
ATOM 1013 C C . PRO A 1 126 ? -27.316 35.799 13.231 1.00 68.38 126 PRO A C 1
ATOM 1015 O O . PRO A 1 126 ? -28.468 35.926 13.636 1.00 68.38 126 PRO A O 1
ATOM 1018 N N . ALA A 1 127 ? -26.914 36.318 12.065 1.00 75.38 127 ALA A N 1
ATOM 1019 C CA . ALA A 1 127 ? -27.784 37.004 11.105 1.00 75.38 127 ALA A CA 1
ATOM 1020 C C . ALA A 1 127 ? -28.673 36.059 10.262 1.00 75.38 127 ALA A C 1
ATOM 1022 O O . ALA A 1 127 ? -29.526 36.521 9.509 1.00 75.38 127 ALA A O 1
ATOM 1023 N N . GLY A 1 128 ? -28.497 34.738 10.382 1.00 74.00 128 GLY A N 1
ATOM 1024 C CA . GLY A 1 128 ? -29.270 33.725 9.659 1.00 74.00 128 GLY A CA 1
ATOM 1025 C C . GLY A 1 128 ? -28.634 33.218 8.361 1.00 74.00 128 GLY A C 1
ATOM 1026 O O . GLY A 1 128 ? -29.172 32.281 7.773 1.00 74.00 128 GLY A O 1
ATOM 1027 N N . GLU A 1 129 ? -27.495 33.774 7.944 1.00 65.75 129 GLU A N 1
ATOM 1028 C CA . GLU A 1 129 ? -26.738 33.340 6.764 1.00 65.75 129 GLU A CA 1
ATOM 1029 C C . GLU A 1 129 ? -25.919 32.069 7.033 1.00 65.75 129 GLU A C 1
ATOM 1031 O O . GLU A 1 129 ? -25.401 31.865 8.130 1.00 65.75 129 GLU A O 1
ATOM 1036 N N . LEU A 1 130 ? -25.805 31.200 6.024 1.00 72.69 130 LEU A N 1
ATOM 1037 C CA . LEU A 1 130 ? -25.016 29.968 6.082 1.00 72.69 130 LEU A CA 1
ATOM 1038 C C . LEU A 1 130 ? -23.688 30.175 5.341 1.00 72.69 130 LEU A C 1
ATOM 1040 O O . LEU A 1 130 ? -23.686 30.367 4.128 1.00 72.69 130 LEU A O 1
ATOM 1044 N N . GLN A 1 131 ? -22.560 30.097 6.048 1.00 64.19 131 GLN A N 1
ATOM 1045 C CA . GLN A 1 131 ? -21.219 30.157 5.460 1.00 64.19 131 GLN A CA 1
ATOM 1046 C C . GLN A 1 131 ? -20.618 28.764 5.305 1.00 64.19 131 GLN A C 1
ATOM 1048 O O . GLN A 1 131 ? -20.589 27.998 6.263 1.00 64.19 131 GLN A O 1
ATOM 1053 N N . LEU A 1 132 ? -20.095 28.461 4.112 1.00 65.25 132 LEU A N 1
ATOM 1054 C CA . LEU A 1 132 ? -19.404 27.209 3.808 1.00 65.25 132 LEU A CA 1
ATOM 1055 C C . LEU A 1 132 ? -17.886 27.343 4.023 1.00 65.25 132 LEU A C 1
ATOM 1057 O O . LEU A 1 132 ? -17.220 28.128 3.347 1.00 65.25 132 LEU A O 1
ATOM 1061 N N . LEU A 1 133 ? -17.309 26.522 4.899 1.00 63.59 133 LEU A N 1
ATOM 1062 C CA . LEU A 1 133 ? -15.860 26.428 5.089 1.00 63.59 133 LEU A CA 1
ATOM 1063 C C . LEU A 1 133 ? -15.195 25.745 3.879 1.00 63.59 133 LEU A C 1
ATOM 1065 O O . LEU A 1 133 ? -15.183 24.526 3.747 1.00 63.59 133 LEU A O 1
ATOM 1069 N N . THR A 1 134 ? -14.594 26.528 2.987 1.00 61.22 134 THR A N 1
ATOM 1070 C CA . THR A 1 134 ? -13.966 26.028 1.746 1.00 61.22 134 THR A CA 1
ATOM 1071 C C . THR A 1 134 ? -12.504 25.604 1.903 1.00 61.22 134 THR A C 1
ATOM 1073 O O . THR A 1 134 ? -11.945 24.977 1.006 1.00 61.22 134 THR A O 1
ATOM 1076 N N . ALA A 1 135 ? -11.857 25.902 3.036 1.00 58.00 135 ALA A N 1
ATOM 1077 C CA . ALA A 1 135 ? -10.446 25.571 3.267 1.00 58.00 135 ALA A CA 1
ATOM 1078 C C . ALA A 1 135 ? -10.106 24.064 3.140 1.00 58.00 135 ALA A C 1
ATOM 1080 O O . ALA A 1 135 ? -9.079 23.762 2.530 1.00 58.00 135 ALA A O 1
ATOM 1081 N N . PRO A 1 136 ? -10.943 23.118 3.618 1.00 51.16 136 PRO A N 1
ATOM 1082 C CA . PRO A 1 136 ? -10.710 21.678 3.445 1.00 51.16 136 PRO A CA 1
ATOM 1083 C C . PRO A 1 136 ? -10.957 21.170 2.014 1.00 51.16 136 PRO A C 1
ATOM 1085 O O . PRO A 1 136 ? -10.457 20.111 1.650 1.00 51.16 136 PRO A O 1
ATOM 1088 N N . LEU A 1 137 ? -11.697 21.925 1.192 1.00 53.09 137 LEU A N 1
ATOM 1089 C CA . LEU A 1 137 ? -12.106 21.545 -0.171 1.00 53.09 137 LEU A CA 1
ATOM 1090 C C . LEU A 1 137 ? -11.050 21.877 -1.239 1.00 53.09 137 LEU A C 1
ATOM 1092 O O . LEU A 1 137 ? -11.279 21.688 -2.429 1.00 53.09 137 LEU A O 1
ATOM 1096 N N . LYS A 1 138 ? -9.891 22.402 -0.830 1.00 53.38 138 LYS A N 1
ATOM 1097 C CA . LYS A 1 138 ? -8.819 22.819 -1.748 1.00 53.38 138 LYS A CA 1
ATOM 1098 C C . LYS A 1 138 ? -8.011 21.651 -2.322 1.00 53.38 138 LYS A C 1
ATOM 1100 O O . LYS A 1 138 ? -7.264 21.853 -3.273 1.00 53.38 138 LYS A O 1
ATOM 1105 N N . SER A 1 139 ? -8.133 20.456 -1.744 1.00 46.50 139 SER A N 1
ATOM 1106 C CA . SER A 1 139 ? -7.484 19.233 -2.229 1.00 46.50 139 SER A CA 1
ATOM 1107 C C . SER A 1 139 ? -8.522 18.289 -2.826 1.00 46.50 139 SER A C 1
ATOM 1109 O O . SER A 1 139 ? -9.628 18.186 -2.301 1.00 46.50 139 SER A O 1
ATOM 1111 N N . ILE A 1 140 ? -8.148 17.551 -3.873 1.00 48.28 140 ILE A N 1
ATOM 1112 C CA . ILE A 1 140 ? -9.001 16.519 -4.480 1.00 48.28 140 ILE A CA 1
ATOM 1113 C C . ILE A 1 140 ? -9.405 15.430 -3.472 1.00 48.28 140 ILE A C 1
ATOM 1115 O O . ILE A 1 140 ? -10.538 14.957 -3.507 1.00 48.28 140 ILE A O 1
ATOM 1119 N N . ASP A 1 141 ? -8.537 15.150 -2.494 1.00 42.50 141 ASP A N 1
ATOM 1120 C CA . ASP A 1 141 ? -8.818 14.256 -1.361 1.00 42.50 141 ASP A CA 1
ATOM 1121 C C . ASP A 1 141 ? -9.942 14.783 -0.445 1.00 42.50 141 ASP A C 1
ATOM 1123 O O . ASP A 1 141 ? -10.556 14.021 0.297 1.00 42.50 141 ASP A O 1
ATOM 1127 N N . GLY A 1 142 ? -10.210 16.094 -0.473 1.00 44.88 142 GLY A N 1
ATOM 1128 C CA . GLY A 1 142 ? -11.314 16.743 0.238 1.00 44.88 142 GLY A CA 1
ATOM 1129 C C . GLY A 1 142 ? -12.598 16.871 -0.589 1.00 44.88 142 GLY A C 1
ATOM 1130 O O . GLY A 1 142 ? -13.648 17.165 -0.022 1.00 44.88 142 GLY A O 1
ATOM 1131 N N . LEU A 1 143 ? -12.525 16.655 -1.908 1.00 49.25 143 LEU A N 1
ATOM 1132 C CA . LEU A 1 143 ? -13.666 16.712 -2.832 1.00 49.25 143 LEU A CA 1
ATOM 1133 C C . LEU A 1 143 ? -14.320 15.342 -3.035 1.00 49.25 143 LEU A C 1
ATOM 1135 O O . LEU A 1 143 ? -15.525 15.267 -3.263 1.00 49.25 143 LEU A O 1
ATOM 1139 N N . VAL A 1 144 ? -13.537 14.263 -2.941 1.00 41.88 144 VAL A N 1
ATOM 1140 C CA . VAL A 1 144 ? -14.012 12.889 -3.122 1.00 41.88 144 VAL A CA 1
ATOM 1141 C C . VAL A 1 144 ? -13.590 12.048 -1.923 1.00 41.88 144 VAL A C 1
ATOM 1143 O O . VAL A 1 144 ? -12.422 11.709 -1.756 1.00 41.88 144 VAL A O 1
ATOM 1146 N N . LEU A 1 145 ? -14.561 11.693 -1.083 1.00 45.19 145 LEU A N 1
ATOM 1147 C CA . LEU A 1 145 ? -14.362 10.762 0.022 1.00 45.19 145 LEU A CA 1
ATOM 1148 C C . LEU A 1 145 ? -14.773 9.367 -0.444 1.00 45.19 145 LEU A C 1
ATOM 1150 O O . LEU A 1 145 ? -15.958 9.048 -0.494 1.00 45.19 145 LEU A O 1
ATOM 1154 N N . PHE A 1 146 ? -13.797 8.533 -0.792 1.00 49.78 146 PHE A N 1
ATOM 1155 C CA . PHE A 1 146 ? -14.060 7.110 -0.974 1.00 49.78 146 PHE A CA 1
ATOM 1156 C C . PHE A 1 146 ? -14.228 6.446 0.392 1.00 49.78 146 PHE A C 1
ATOM 1158 O O . PHE A 1 146 ? -13.391 6.618 1.286 1.00 49.78 146 PHE A O 1
ATOM 1165 N N . ASP A 1 147 ? -15.289 5.655 0.542 1.00 48.59 147 ASP A N 1
ATOM 1166 C CA . ASP A 1 147 ? -15.437 4.772 1.691 1.00 48.59 147 ASP A CA 1
ATOM 1167 C C . ASP A 1 147 ? -14.235 3.827 1.741 1.00 48.59 147 ASP A C 1
ATOM 1169 O O . ASP A 1 147 ? -14.056 2.969 0.872 1.00 48.59 147 ASP A O 1
ATOM 1173 N N . ARG A 1 148 ? -13.391 3.965 2.770 1.00 56.28 148 ARG A N 1
ATOM 1174 C CA . ARG A 1 148 ? -12.337 2.978 3.006 1.00 56.28 148 ARG A CA 1
ATOM 1175 C C . ARG A 1 148 ? -13.002 1.637 3.331 1.00 56.28 148 ARG A C 1
ATOM 1177 O O . ARG A 1 148 ? -13.899 1.610 4.181 1.00 56.28 148 ARG A O 1
ATOM 1184 N N . PRO A 1 149 ? -12.590 0.530 2.689 1.00 56.19 149 PRO A N 1
ATOM 1185 C CA . PRO A 1 149 ? -13.168 -0.773 2.973 1.00 56.19 149 PRO A CA 1
ATOM 1186 C C . PRO A 1 149 ? -12.960 -1.101 4.446 1.00 56.19 149 PRO A C 1
ATOM 1188 O O . PRO A 1 149 ? -11.850 -1.010 4.969 1.00 56.19 149 PRO A O 1
ATOM 1191 N N . LYS A 1 150 ? -14.057 -1.457 5.110 1.00 56.16 150 LYS A N 1
ATOM 1192 C CA . LYS A 1 150 ? -14.069 -1.849 6.516 1.00 56.16 150 LYS A CA 1
ATOM 1193 C C . LYS A 1 150 ? -13.936 -3.362 6.580 1.00 56.16 150 LYS A C 1
ATOM 1195 O O . LYS A 1 150 ? -14.595 -4.070 5.816 1.00 56.16 150 LYS A O 1
ATOM 1200 N N . CYS A 1 151 ? -13.069 -3.855 7.454 1.00 57.06 151 CYS A N 1
ATOM 1201 C CA . CYS A 1 151 ? -13.054 -5.277 7.757 1.00 57.06 151 CYS A CA 1
ATOM 1202 C C . CYS A 1 151 ? -14.302 -5.621 8.579 1.00 57.06 151 CYS A C 1
ATOM 1204 O O . CYS A 1 151 ? -14.591 -4.922 9.549 1.00 57.06 151 CYS A O 1
ATOM 1206 N N . SER A 1 152 ? -15.033 -6.677 8.211 1.00 58.31 152 SER A N 1
ATOM 1207 C CA . SER A 1 152 ? -16.128 -7.204 9.046 1.00 58.31 152 SER A CA 1
ATOM 1208 C C . SER A 1 152 ? -15.620 -7.997 10.257 1.00 58.31 152 SER A C 1
ATOM 1210 O O . SER A 1 152 ? -16.400 -8.348 11.140 1.00 58.31 152 SER A O 1
ATOM 1212 N N . LEU A 1 153 ? -14.316 -8.288 10.318 1.00 58.94 153 LEU A N 1
ATOM 1213 C CA . LEU A 1 153 ? -13.711 -9.032 11.416 1.00 58.94 153 LEU A CA 1
ATOM 1214 C C . LEU A 1 153 ? -13.441 -8.104 12.606 1.00 58.94 153 LEU A C 1
ATOM 1216 O O . LEU A 1 153 ? -12.698 -7.129 12.493 1.00 58.94 153 LEU A O 1
ATOM 1220 N N . GLN A 1 154 ? -13.991 -8.450 13.771 1.00 56.50 154 GLN A N 1
ATOM 1221 C CA . GLN A 1 154 ? -13.484 -7.935 15.042 1.00 56.50 154 GLN A CA 1
ATOM 1222 C C . GLN A 1 154 ? -12.143 -8.606 15.340 1.00 56.50 154 GLN A C 1
ATOM 1224 O O . GLN A 1 154 ? -12.010 -9.825 15.219 1.00 56.50 154 GLN A O 1
ATOM 1229 N N . ALA A 1 155 ? -11.147 -7.811 15.723 1.00 56.53 155 ALA A N 1
ATOM 1230 C CA . ALA A 1 155 ? -9.791 -8.292 15.964 1.00 56.53 155 ALA A CA 1
ATOM 1231 C C . ALA A 1 155 ? -9.709 -9.381 17.055 1.00 56.53 155 ALA A C 1
ATOM 1233 O O . ALA A 1 155 ? -8.828 -10.237 16.996 1.00 56.53 155 ALA A O 1
ATOM 1234 N N . ASP A 1 156 ? -10.680 -9.422 17.969 1.00 55.97 156 ASP A N 1
ATOM 1235 C CA . ASP A 1 156 ? -10.795 -10.446 19.013 1.00 55.97 156 ASP A CA 1
ATOM 1236 C C . ASP A 1 156 ? -11.060 -11.858 18.444 1.00 55.97 156 ASP A C 1
ATOM 1238 O O . ASP A 1 156 ? -10.657 -12.853 19.043 1.00 55.97 156 ASP A O 1
ATOM 1242 N N . ASN A 1 157 ? -11.637 -11.969 17.239 1.00 55.09 157 ASN A N 1
ATOM 1243 C CA . ASN A 1 157 ? -11.874 -13.253 16.561 1.00 55.09 157 ASN A CA 1
ATOM 1244 C C . ASN A 1 157 ? -10.623 -13.806 15.850 1.00 55.09 157 ASN A C 1
ATOM 1246 O O . ASN A 1 157 ? -10.578 -14.980 15.481 1.00 55.09 157 ASN A O 1
ATOM 1250 N N . ILE A 1 158 ? -9.592 -12.980 15.653 1.00 56.47 158 ILE A N 1
ATOM 1251 C CA . ILE A 1 158 ? -8.381 -13.338 14.897 1.00 56.47 158 ILE A CA 1
ATOM 1252 C C . ILE A 1 158 ? -7.443 -14.215 15.738 1.00 56.47 158 ILE A C 1
ATOM 1254 O O . ILE A 1 158 ? -6.847 -15.155 15.212 1.00 56.47 158 ILE A O 1
ATOM 1258 N N . SER A 1 159 ? -7.373 -13.978 17.053 1.00 51.78 159 SER A N 1
ATOM 1259 C CA . SER A 1 159 ? -6.623 -14.836 17.987 1.00 51.78 159 SER A CA 1
ATOM 1260 C C . SER A 1 159 ? -7.182 -16.267 18.035 1.00 51.78 159 SER A C 1
ATOM 1262 O O . SER A 1 159 ? -6.425 -17.230 18.158 1.00 51.78 159 SER A O 1
ATOM 1264 N N . SER A 1 160 ? -8.498 -16.419 17.862 1.00 44.97 160 SER A N 1
ATOM 1265 C CA . SER A 1 160 ? -9.200 -17.710 17.851 1.00 44.97 160 SER A CA 1
ATOM 1266 C C . SER A 1 160 ? -8.972 -18.501 16.549 1.00 44.97 160 SER A C 1
ATOM 1268 O O . SER A 1 160 ? -8.846 -19.726 16.577 1.00 44.97 160 SER A O 1
ATOM 1270 N N . LEU A 1 161 ? -8.839 -17.810 15.409 1.00 46.88 161 LEU A N 1
ATOM 1271 C CA . LEU A 1 161 ? -8.579 -18.404 14.085 1.00 46.88 161 LEU A CA 1
ATOM 1272 C C . LEU A 1 161 ? -7.153 -18.956 13.934 1.00 46.88 161 LEU A C 1
ATOM 1274 O O . LEU A 1 161 ? -6.952 -19.967 13.269 1.00 46.88 161 LEU A O 1
ATOM 1278 N N . ALA A 1 162 ? -6.163 -18.355 14.599 1.00 43.59 162 ALA A N 1
ATOM 1279 C CA . ALA A 1 162 ? -4.807 -18.914 14.650 1.00 43.59 162 ALA A CA 1
ATOM 1280 C C . ALA A 1 162 ? -4.743 -20.266 15.394 1.00 43.59 162 ALA A C 1
ATOM 1282 O O . ALA A 1 162 ? -3.781 -21.012 15.231 1.00 43.59 162 ALA A O 1
ATOM 1283 N N . SER A 1 163 ? -5.771 -20.582 16.190 1.00 41.50 163 SER A N 1
ATOM 1284 C CA . SER A 1 163 ? -5.832 -21.775 17.043 1.00 41.50 163 SER A CA 1
ATOM 1285 C C . SER A 1 163 ? -6.653 -22.925 16.441 1.00 41.50 163 SER A C 1
ATOM 1287 O O . SER A 1 163 ? -6.742 -23.981 17.056 1.00 41.50 163 SER A O 1
ATOM 1289 N N . SER A 1 164 ? -7.268 -22.742 15.265 1.00 38.47 164 SER A N 1
ATOM 1290 C CA . SER A 1 164 ? -8.277 -23.668 14.714 1.00 38.47 164 SER A CA 1
ATOM 1291 C C . SER A 1 164 ? -7.976 -24.200 13.302 1.00 38.47 164 SER A C 1
ATOM 1293 O O . SER A 1 164 ? -8.863 -24.752 12.657 1.00 38.47 164 SER A O 1
ATOM 1295 N N . SER A 1 165 ? -6.722 -24.140 12.830 1.00 38.53 165 SER A N 1
ATOM 1296 C CA . SER A 1 165 ? -6.275 -24.753 11.557 1.00 38.53 165 SER A CA 1
ATOM 1297 C C . SER A 1 165 ? -6.198 -26.291 11.587 1.00 38.53 165 SER A C 1
ATOM 1299 O O . SER A 1 165 ? -5.195 -26.890 11.203 1.00 38.53 165 SER A O 1
ATOM 1301 N N . SER A 1 166 ? -7.269 -26.938 12.029 1.00 37.53 166 SER A N 1
ATOM 1302 C CA . SER A 1 166 ? -7.530 -28.359 11.837 1.00 37.53 166 SER A CA 1
ATOM 1303 C C . SER A 1 166 ? -9.014 -28.600 12.089 1.00 37.53 166 SER A C 1
ATOM 1305 O O . SER A 1 166 ? -9.416 -28.805 13.230 1.00 37.53 166 SER A O 1
ATOM 1307 N N . ASN A 1 167 ? -9.831 -28.474 11.045 1.00 30.62 167 ASN A N 1
ATOM 1308 C CA . ASN A 1 167 ? -10.835 -29.473 10.680 1.00 30.62 167 ASN A CA 1
ATOM 1309 C C . ASN A 1 167 ? -11.518 -29.056 9.375 1.00 30.62 167 ASN A C 1
ATOM 1311 O O . ASN A 1 167 ? -12.070 -27.968 9.241 1.00 30.62 167 ASN A O 1
ATOM 1315 N N . SER A 1 168 ? -11.409 -29.956 8.404 1.00 40.31 168 SER A N 1
ATOM 1316 C CA . SER A 1 168 ? -12.194 -29.985 7.183 1.00 40.31 168 SER A CA 1
ATOM 1317 C C . SER A 1 168 ? -13.572 -30.525 7.539 1.00 40.31 168 SER A C 1
ATOM 1319 O O . SER A 1 168 ? -13.652 -31.629 8.068 1.00 40.31 168 SER A O 1
ATOM 1321 N N . GLU A 1 169 ? -14.633 -29.782 7.233 1.00 30.17 169 GLU A N 1
ATOM 1322 C CA . GLU A 1 169 ? -15.953 -30.378 7.057 1.00 30.17 169 GLU A CA 1
ATOM 1323 C C . GLU A 1 169 ? -16.590 -29.838 5.779 1.00 30.17 169 GLU A C 1
ATOM 1325 O O . GLU A 1 169 ? -16.702 -28.635 5.542 1.00 30.17 169 GLU A O 1
ATOM 1330 N N . VAL A 1 170 ? -16.920 -30.802 4.933 1.00 38.50 170 VAL A N 1
ATOM 1331 C CA . VAL A 1 170 ? -17.639 -30.694 3.675 1.00 38.50 170 VAL A CA 1
ATOM 1332 C C . VAL A 1 170 ? -19.115 -30.429 3.955 1.00 38.50 170 VAL A C 1
ATOM 1334 O O . VAL A 1 170 ? -19.720 -31.106 4.783 1.00 38.50 170 VAL A O 1
ATOM 1337 N N . VAL A 1 171 ? -19.715 -29.485 3.233 1.00 33.00 171 VAL A N 1
ATOM 1338 C CA . VAL A 1 171 ? -21.172 -29.413 3.089 1.00 33.00 171 VAL A CA 1
ATOM 1339 C C . VAL A 1 171 ? -21.520 -29.162 1.632 1.00 33.00 171 VAL A C 1
ATOM 1341 O O . VAL A 1 171 ? -21.061 -28.208 1.009 1.00 33.00 171 VAL A O 1
ATOM 1344 N N . ASP A 1 172 ? -22.300 -30.108 1.134 1.00 39.12 172 ASP A N 1
ATOM 1345 C CA . ASP A 1 172 ? -22.834 -30.278 -0.206 1.00 39.12 172 ASP A CA 1
ATOM 1346 C C . ASP A 1 172 ? -24.002 -29.301 -0.435 1.00 39.12 172 ASP A C 1
ATOM 1348 O O . ASP A 1 172 ? -24.929 -29.247 0.381 1.00 39.12 172 ASP A O 1
ATOM 1352 N N . PHE A 1 173 ? -23.963 -28.508 -1.511 1.00 35.88 173 PHE A N 1
ATOM 1353 C CA . PHE A 1 173 ? -25.143 -27.790 -2.001 1.00 35.88 173 PHE A CA 1
ATOM 1354 C C . PHE A 1 173 ? -25.094 -27.600 -3.523 1.00 35.88 173 PHE A C 1
ATOM 1356 O O . PHE A 1 173 ? -24.192 -26.974 -4.080 1.00 35.88 173 PHE A O 1
ATOM 1363 N N . ASP A 1 174 ? -26.117 -28.156 -4.161 1.00 39.88 174 ASP A N 1
ATOM 1364 C CA . ASP A 1 174 ? -26.456 -28.154 -5.581 1.00 39.88 174 ASP A CA 1
ATOM 1365 C C . ASP A 1 174 ? -26.731 -26.726 -6.110 1.00 39.88 174 ASP A C 1
ATOM 1367 O O . ASP A 1 174 ? -27.834 -26.195 -5.978 1.00 39.88 174 ASP A O 1
ATOM 1371 N N . ALA A 1 175 ? -25.699 -26.061 -6.652 1.00 43.72 175 ALA A N 1
ATOM 1372 C CA . ALA A 1 175 ? -25.774 -24.698 -7.210 1.00 43.72 175 ALA A CA 1
ATOM 1373 C C . ALA A 1 175 ? -24.790 -24.454 -8.385 1.00 43.72 175 ALA A C 1
ATOM 1375 O O . ALA A 1 175 ? -24.252 -23.359 -8.556 1.00 43.72 175 ALA A O 1
ATOM 1376 N N . GLY A 1 176 ? -24.501 -25.480 -9.195 1.00 43.78 176 GLY A N 1
ATOM 1377 C CA . GLY A 1 176 ? -23.416 -25.442 -10.194 1.00 43.78 176 GLY A CA 1
ATOM 1378 C C . GLY A 1 176 ? -23.665 -24.590 -11.451 1.00 43.78 176 GLY A C 1
ATOM 1379 O O . GLY A 1 176 ? -22.712 -24.138 -12.084 1.00 43.78 176 GLY A O 1
ATOM 1380 N N . ALA A 1 177 ? -24.921 -24.337 -11.828 1.00 49.09 177 ALA A N 1
ATOM 1381 C CA . ALA A 1 177 ? -25.237 -23.703 -13.115 1.00 49.09 177 ALA A CA 1
ATOM 1382 C C . ALA A 1 177 ? -25.200 -22.161 -13.091 1.00 49.09 177 ALA A C 1
ATOM 1384 O O . ALA A 1 177 ? -24.879 -21.539 -14.095 1.00 49.09 177 ALA A O 1
ATOM 1385 N N . GLU A 1 178 ? -25.491 -21.526 -11.952 1.00 51.03 178 GLU A N 1
ATOM 1386 C CA . GLU A 1 178 ? -25.569 -20.057 -11.855 1.00 51.03 178 GLU A CA 1
ATOM 1387 C C . GLU A 1 178 ? -24.201 -19.424 -11.522 1.00 51.03 178 GLU A C 1
ATOM 1389 O O . GLU A 1 178 ? -23.898 -18.293 -11.907 1.00 51.03 178 GLU A O 1
ATOM 1394 N N . PHE A 1 179 ? -23.323 -20.184 -10.856 1.00 49.97 179 PHE A N 1
ATOM 1395 C CA . PHE A 1 179 ? -21.976 -19.741 -10.493 1.00 49.97 179 PHE A CA 1
ATOM 1396 C C . PHE A 1 179 ? -21.017 -19.708 -11.692 1.00 49.97 179 PHE A C 1
ATOM 1398 O O . PHE A 1 179 ? -20.159 -18.832 -11.766 1.00 49.97 179 PHE A O 1
ATOM 1405 N N . THR A 1 180 ? -21.177 -20.615 -12.658 1.00 56.94 180 THR A N 1
ATOM 1406 C CA . THR A 1 180 ? -20.327 -20.694 -13.859 1.00 56.94 180 THR A CA 1
ATOM 1407 C C . THR A 1 180 ? -20.581 -19.541 -14.832 1.00 56.94 180 THR A C 1
ATOM 1409 O O . THR A 1 180 ? -19.634 -19.005 -15.404 1.00 56.94 180 THR A O 1
ATOM 1412 N N . GLU A 1 181 ? -21.828 -19.073 -14.956 1.00 60.81 181 GLU A N 1
ATOM 1413 C CA . GLU A 1 181 ? -22.163 -17.891 -15.762 1.00 60.81 181 GLU A CA 1
ATOM 1414 C C . GLU A 1 181 ? -21.627 -16.594 -15.128 1.00 60.81 181 GLU A C 1
ATOM 1416 O O . GLU A 1 181 ? -21.157 -15.686 -15.824 1.00 60.81 181 GLU A O 1
ATOM 1421 N N . LEU A 1 182 ? -21.655 -16.510 -13.793 1.00 64.00 182 LEU A N 1
ATOM 1422 C CA . LEU A 1 182 ? -21.087 -15.386 -13.054 1.00 64.00 182 LEU A CA 1
ATOM 1423 C C . LEU A 1 182 ? -19.552 -15.398 -13.101 1.00 64.00 182 LEU A C 1
ATOM 1425 O O . LEU A 1 182 ? -18.962 -14.341 -13.313 1.00 64.00 182 LEU A O 1
ATOM 1429 N N . ASP A 1 183 ? -18.907 -16.563 -12.973 1.00 64.75 183 ASP A N 1
ATOM 1430 C CA . ASP A 1 183 ? -17.451 -16.708 -13.131 1.00 64.75 183 ASP A CA 1
ATOM 1431 C C . ASP A 1 183 ? -17.008 -16.362 -14.558 1.00 64.75 183 ASP A C 1
ATOM 1433 O O . ASP A 1 183 ? -16.032 -15.636 -14.734 1.00 64.75 183 ASP A O 1
ATOM 1437 N N . GLY A 1 184 ? -17.774 -16.772 -15.575 1.00 63.81 184 GLY A N 1
ATOM 1438 C CA . GLY A 1 184 ? -17.548 -16.395 -16.973 1.00 63.81 184 GLY A CA 1
ATOM 1439 C C . GLY A 1 184 ? -17.616 -14.881 -17.188 1.00 63.81 184 GLY A C 1
ATOM 1440 O O . GLY A 1 184 ? -16.684 -14.291 -17.732 1.00 63.81 184 GLY A O 1
ATOM 1441 N N . LYS A 1 185 ? -18.660 -14.222 -16.668 1.00 65.81 185 LYS A N 1
ATOM 1442 C CA . LYS A 1 185 ? -18.807 -12.753 -16.719 1.00 65.81 185 LYS A CA 1
ATOM 1443 C C . LYS A 1 185 ? -17.731 -12.018 -15.921 1.00 65.81 185 LYS A C 1
ATOM 1445 O O . LYS A 1 185 ? -17.290 -10.944 -16.329 1.00 65.81 185 LYS A O 1
ATOM 1450 N N . ILE A 1 186 ? -17.305 -12.561 -14.780 1.00 65.12 186 ILE A N 1
ATOM 1451 C CA . ILE A 1 186 ? -16.211 -12.001 -13.976 1.00 65.12 186 ILE A CA 1
ATOM 1452 C C . ILE A 1 186 ? -14.887 -12.141 -14.730 1.00 65.12 186 ILE A C 1
ATOM 1454 O O . ILE A 1 186 ? -14.138 -11.173 -14.811 1.00 65.12 186 ILE A O 1
ATOM 1458 N N . ARG A 1 187 ? -14.611 -13.302 -15.326 1.00 63.16 187 ARG A N 1
ATOM 1459 C CA . ARG A 1 187 ? -13.410 -13.565 -16.126 1.00 63.16 187 ARG A CA 1
ATOM 1460 C C . ARG A 1 187 ? -13.345 -12.669 -17.358 1.00 63.16 187 ARG A C 1
ATOM 1462 O O . ARG A 1 187 ? -12.297 -12.089 -17.617 1.00 63.16 187 ARG A O 1
ATOM 1469 N N . GLU A 1 188 ? -14.467 -12.479 -18.045 1.00 60.94 188 GLU A N 1
ATOM 1470 C CA . GLU A 1 188 ? -14.598 -11.549 -19.169 1.00 60.94 188 GLU A CA 1
ATOM 1471 C C . GLU A 1 188 ? -14.298 -10.106 -18.722 1.00 60.94 188 GLU A C 1
ATOM 1473 O O . GLU A 1 188 ? -13.418 -9.457 -19.284 1.00 60.94 188 GLU A O 1
ATOM 1478 N N . ARG A 1 189 ? -14.901 -9.650 -17.614 1.00 58.16 189 ARG A N 1
ATOM 1479 C CA . ARG A 1 189 ? -14.649 -8.327 -17.003 1.00 58.16 189 ARG A CA 1
ATOM 1480 C C . ARG A 1 189 ? -13.215 -8.127 -16.502 1.00 58.16 189 ARG A C 1
ATOM 1482 O O . ARG A 1 189 ? -12.724 -7.001 -16.492 1.00 58.16 189 ARG A O 1
ATOM 1489 N N . LEU A 1 190 ? -12.554 -9.191 -16.045 1.00 57.31 190 LEU A N 1
ATOM 1490 C CA . LEU A 1 190 ? -11.156 -9.174 -15.597 1.00 57.31 190 LEU A CA 1
ATOM 1491 C C . LEU A 1 190 ? -10.167 -9.259 -16.769 1.00 57.31 190 LEU A C 1
ATOM 1493 O O . LEU A 1 190 ? -9.023 -8.835 -16.620 1.00 57.31 190 LEU A O 1
ATOM 1497 N N . SER A 1 191 ? -10.605 -9.774 -17.921 1.00 59.00 191 SER A N 1
ATOM 1498 C CA . SER A 1 191 ? -9.843 -9.782 -19.175 1.00 59.00 191 SER A CA 1
ATOM 1499 C C . SER A 1 191 ? -9.936 -8.461 -19.950 1.00 59.00 191 SER A C 1
ATOM 1501 O O . SER A 1 191 ? -9.155 -8.230 -20.877 1.00 59.00 191 SER A O 1
ATOM 1503 N N . GLU A 1 192 ? -10.846 -7.561 -19.552 1.00 68.44 192 GLU A N 1
ATOM 1504 C CA . GLU A 1 192 ? -10.907 -6.202 -20.084 1.00 68.44 192 GLU A CA 1
ATOM 1505 C C . GLU A 1 192 ? -9.601 -5.467 -19.756 1.00 68.44 192 GLU A C 1
ATOM 1507 O O . GLU A 1 192 ? -9.252 -5.220 -18.601 1.00 68.44 192 GLU A O 1
ATOM 1512 N N . SER A 1 193 ? -8.844 -5.124 -20.794 1.00 75.94 193 SER A N 1
ATOM 1513 C CA . SER A 1 193 ? -7.625 -4.330 -20.660 1.00 75.94 193 SER A CA 1
ATOM 1514 C C . SER A 1 193 ? -7.997 -2.848 -20.551 1.00 75.94 193 SER A C 1
ATOM 1516 O O . SER A 1 193 ? -8.961 -2.400 -21.161 1.00 75.94 193 SER A O 1
ATOM 1518 N N . TYR A 1 194 ? -7.258 -2.062 -19.765 1.00 87.19 194 TYR A N 1
ATOM 1519 C CA . TYR A 1 194 ? -7.584 -0.653 -19.496 1.00 87.19 194 TYR A CA 1
ATOM 1520 C C . TYR A 1 194 ? -6.514 0.285 -20.048 1.00 87.19 194 TYR A C 1
ATOM 1522 O O . TYR A 1 194 ? -5.326 -0.037 -20.066 1.00 87.19 194 TYR A O 1
ATOM 1530 N N . CYS A 1 195 ? -6.934 1.477 -20.470 1.00 87.88 195 CYS A N 1
ATOM 1531 C CA . CYS A 1 195 ? -6.024 2.512 -20.940 1.00 87.88 195 CYS A CA 1
ATOM 1532 C C . CYS A 1 195 ? -5.115 2.977 -19.796 1.00 87.88 195 CYS A C 1
ATOM 1534 O O . CYS A 1 195 ? -5.596 3.481 -18.785 1.00 87.88 195 CYS A O 1
ATOM 1536 N N . SER A 1 196 ? -3.799 2.899 -19.977 1.00 88.12 196 SER A N 1
ATOM 1537 C CA . SER A 1 196 ? -2.801 3.280 -18.971 1.00 88.12 196 SER A CA 1
ATOM 1538 C C . SER A 1 196 ? -2.773 4.781 -18.649 1.00 88.12 196 SER A C 1
ATOM 1540 O O . SER A 1 196 ? -2.104 5.175 -17.698 1.00 88.12 196 SER A O 1
ATOM 1542 N N . TYR A 1 197 ? -3.475 5.615 -19.427 1.00 84.25 197 TYR A N 1
ATOM 1543 C CA . TYR A 1 197 ? -3.605 7.051 -19.169 1.00 84.25 197 TYR A CA 1
ATOM 1544 C C . TYR A 1 197 ? -4.963 7.427 -18.557 1.00 84.25 197 TYR A C 1
ATOM 1546 O O . TYR A 1 197 ? -5.009 8.032 -17.490 1.00 84.25 197 TYR A O 1
ATOM 1554 N N . CYS A 1 198 ? -6.076 7.101 -19.226 1.00 84.56 198 CYS A N 1
ATOM 1555 C CA . CYS A 1 198 ? -7.418 7.526 -18.799 1.00 84.56 198 CYS A CA 1
ATOM 1556 C C . CYS A 1 198 ? -8.203 6.462 -18.020 1.00 84.56 198 CYS A C 1
ATOM 1558 O O . CYS A 1 198 ? -9.327 6.732 -17.602 1.00 84.56 198 CYS A O 1
ATOM 1560 N N . SER A 1 199 ? -7.647 5.258 -17.858 1.00 82.62 199 SER A N 1
ATOM 1561 C CA . SER A 1 199 ? -8.258 4.124 -17.152 1.00 82.62 199 SER A CA 1
ATOM 1562 C C . SER A 1 199 ? -9.613 3.664 -17.705 1.00 82.62 199 SER A C 1
ATOM 1564 O O . SER A 1 199 ? -10.335 2.931 -17.037 1.00 82.62 199 SER A O 1
ATOM 1566 N N . GLN A 1 200 ? -9.975 4.072 -18.924 1.00 80.06 200 GLN A N 1
ATOM 1567 C CA . GLN A 1 200 ? -11.165 3.565 -19.607 1.00 80.06 200 GLN A CA 1
ATOM 1568 C C . GLN A 1 200 ? -10.900 2.164 -20.167 1.00 80.06 200 GLN A C 1
ATOM 1570 O O . GLN A 1 200 ? -9.780 1.877 -20.600 1.00 80.06 200 GLN A O 1
ATOM 1575 N N . SER A 1 201 ? -11.933 1.316 -20.168 1.00 80.81 201 SER A N 1
ATOM 1576 C CA . SER A 1 201 ? -11.886 -0.020 -20.776 1.00 80.81 201 SER A CA 1
ATOM 1577 C C . SER A 1 201 ? -11.500 0.099 -22.256 1.00 80.81 201 SER A C 1
ATOM 1579 O O . SER A 1 201 ? -12.067 0.904 -23.007 1.00 80.81 201 SER A O 1
ATOM 1581 N N . LEU A 1 202 ? -10.470 -0.643 -22.656 1.00 78.50 202 LEU A N 1
ATOM 1582 C CA . LEU A 1 202 ? -9.982 -0.699 -24.023 1.00 78.50 202 LEU A CA 1
ATOM 1583 C C . LEU A 1 202 ? -10.909 -1.612 -24.809 1.00 78.50 202 LEU A C 1
ATOM 1585 O O . LEU A 1 202 ? -10.999 -2.812 -24.562 1.00 78.50 202 LEU A O 1
ATOM 1589 N N . ARG A 1 203 ? -11.582 -1.028 -25.799 1.00 70.44 203 ARG A N 1
ATOM 1590 C CA . ARG A 1 203 ? -12.287 -1.810 -26.814 1.00 70.44 203 ARG A CA 1
ATOM 1591 C C . ARG A 1 203 ? -11.265 -2.585 -27.651 1.00 70.44 203 ARG A C 1
ATOM 1593 O O . ARG A 1 203 ? -10.060 -2.378 -27.529 1.00 70.44 203 ARG A O 1
ATOM 1600 N N . SER A 1 204 ? -11.756 -3.445 -28.538 1.00 66.94 204 SER A N 1
ATOM 1601 C CA . SER A 1 204 ? -10.937 -4.264 -29.439 1.00 66.94 204 SER A CA 1
ATOM 1602 C C . SER A 1 204 ? -9.765 -3.501 -30.082 1.00 66.94 204 SER A C 1
ATOM 1604 O O . SER A 1 204 ? -8.683 -4.059 -30.183 1.00 66.94 204 SER A O 1
ATOM 1606 N N . LEU A 1 205 ? -9.903 -2.218 -30.427 1.00 80.62 205 LEU A N 1
ATOM 1607 C CA . LEU A 1 205 ? -8.793 -1.381 -30.905 1.00 80.62 205 LEU A CA 1
ATOM 1608 C C . LEU A 1 205 ? -8.024 -0.707 -29.752 1.00 80.62 205 LEU A C 1
ATOM 1610 O O . LEU A 1 205 ? -8.568 0.150 -29.048 1.00 80.62 205 LEU A O 1
ATOM 1614 N N . ARG A 1 206 ? -6.728 -1.021 -29.618 1.00 88.31 206 ARG A N 1
ATOM 1615 C CA . ARG A 1 206 ? -5.811 -0.418 -28.630 1.00 88.31 206 ARG A CA 1
ATOM 1616 C C . ARG A 1 206 ? -4.410 -0.181 -29.200 1.00 88.31 206 ARG A C 1
ATOM 1618 O O . ARG A 1 206 ? -4.016 -0.812 -30.172 1.00 88.31 206 ARG A O 1
ATOM 1625 N N . TYR A 1 207 ? -3.638 0.705 -28.581 1.00 89.38 207 TYR A N 1
ATOM 1626 C CA . TYR A 1 207 ? -2.231 0.950 -28.913 1.00 89.38 207 TYR A CA 1
ATOM 1627 C C . TYR A 1 207 ? -1.344 0.397 -27.803 1.00 89.38 207 TYR A C 1
ATOM 1629 O O . TYR A 1 207 ? -1.369 0.930 -26.699 1.00 89.38 207 TYR A O 1
ATOM 1637 N N . GLN A 1 208 ? -0.584 -0.660 -28.071 1.00 90.75 208 GLN A N 1
ATOM 1638 C CA . GLN A 1 208 ? 0.247 -1.347 -27.083 1.00 90.75 208 GLN A CA 1
ATOM 1639 C C . GLN A 1 208 ? 1.715 -0.948 -27.219 1.00 90.75 208 GLN A C 1
ATOM 1641 O O . GLN A 1 208 ? 2.233 -0.789 -28.324 1.00 90.75 208 GLN A O 1
ATOM 1646 N N . SER A 1 209 ? 2.388 -0.763 -26.087 1.00 90.75 209 SER A N 1
ATOM 1647 C CA . SER A 1 209 ? 3.799 -0.394 -26.055 1.00 90.75 209 SER A CA 1
ATOM 1648 C C . SER A 1 209 ? 4.682 -1.580 -26.439 1.00 90.75 209 SER A C 1
ATOM 1650 O O . SER A 1 209 ? 4.527 -2.681 -25.921 1.00 90.75 209 SER A O 1
ATOM 1652 N N . GLN A 1 210 ? 5.656 -1.339 -27.313 1.00 88.31 210 GLN A N 1
ATOM 1653 C CA . GLN A 1 210 ? 6.680 -2.317 -27.690 1.00 88.31 210 GLN A CA 1
ATOM 1654 C C . GLN A 1 210 ? 7.765 -2.475 -26.615 1.00 88.31 210 GLN A C 1
ATOM 1656 O O . GLN A 1 210 ? 8.494 -3.462 -26.609 1.00 88.31 210 GLN A O 1
ATOM 1661 N N . LYS A 1 211 ? 7.887 -1.499 -25.706 1.00 84.75 211 LYS A N 1
ATOM 1662 C CA . LYS A 1 211 ? 8.854 -1.522 -24.597 1.00 84.75 211 LYS A CA 1
ATOM 1663 C C . LYS A 1 211 ? 8.329 -2.279 -23.380 1.00 84.75 211 LYS A C 1
ATOM 1665 O O . LYS A 1 211 ? 9.103 -2.904 -22.666 1.00 84.75 211 LYS A O 1
ATOM 1670 N N . GLU A 1 212 ? 7.024 -2.184 -23.133 1.00 81.81 212 GLU A N 1
ATOM 1671 C CA . GLU A 1 212 ? 6.368 -2.721 -21.939 1.00 81.81 212 GLU A CA 1
ATOM 1672 C C . GLU A 1 212 ? 4.985 -3.263 -22.315 1.00 81.81 212 GLU A C 1
ATOM 1674 O O . GLU A 1 212 ? 4.109 -2.494 -22.705 1.00 81.81 212 GLU A O 1
ATOM 1679 N N . ALA A 1 213 ? 4.775 -4.575 -22.173 1.00 77.75 213 ALA A N 1
ATOM 1680 C CA . ALA A 1 213 ? 3.542 -5.242 -22.601 1.00 77.75 213 ALA A CA 1
ATOM 1681 C C . ALA A 1 213 ? 2.287 -4.777 -21.834 1.00 77.75 213 ALA A C 1
ATOM 1683 O O . ALA A 1 213 ? 1.189 -4.810 -22.388 1.00 77.75 213 ALA A O 1
ATOM 1684 N N . ASP A 1 214 ? 2.455 -4.293 -20.600 1.00 82.06 214 ASP A N 1
ATOM 1685 C CA . ASP A 1 214 ? 1.364 -3.858 -19.716 1.00 82.06 214 ASP A CA 1
ATOM 1686 C C . ASP A 1 214 ? 0.857 -2.439 -20.021 1.00 82.06 214 ASP A C 1
ATOM 1688 O O . ASP A 1 214 ? -0.091 -1.964 -19.387 1.00 82.06 214 ASP A O 1
ATOM 1692 N N . ILE A 1 215 ? 1.517 -1.721 -20.936 1.00 86.75 215 ILE A N 1
ATOM 1693 C CA . ILE A 1 215 ? 1.143 -0.358 -21.308 1.00 86.75 215 ILE A CA 1
ATOM 1694 C C . ILE A 1 215 ? 0.330 -0.398 -22.593 1.00 86.75 215 ILE A C 1
ATOM 1696 O O . ILE A 1 215 ? 0.831 -0.758 -23.660 1.00 86.75 215 ILE A O 1
ATOM 1700 N N . ALA A 1 216 ? -0.922 0.035 -22.486 1.00 90.81 216 ALA A N 1
ATOM 1701 C CA . ALA A 1 216 ? -1.829 0.155 -23.610 1.00 90.81 216 ALA A CA 1
ATOM 1702 C C . ALA A 1 216 ? -2.636 1.454 -23.521 1.00 90.81 216 ALA A C 1
ATOM 1704 O O . ALA A 1 216 ? -3.089 1.850 -22.450 1.00 90.81 216 ALA A O 1
ATOM 1705 N N . LEU A 1 217 ? -2.829 2.133 -24.647 1.00 89.50 217 LEU A N 1
ATOM 1706 C CA . LEU A 1 217 ? -3.605 3.367 -24.744 1.00 89.50 217 LEU A CA 1
ATOM 1707 C C . LEU A 1 217 ? -4.829 3.169 -25.635 1.00 89.50 217 LEU A C 1
ATOM 1709 O O . LEU A 1 217 ? -4.788 2.441 -26.628 1.00 89.50 217 LEU A O 1
ATOM 1713 N N . CYS A 1 218 ? -5.921 3.854 -25.293 1.00 89.12 218 CYS A N 1
ATOM 1714 C CA . CYS A 1 218 ? -7.060 3.984 -26.195 1.00 89.12 218 CYS A CA 1
ATOM 1715 C C . CYS A 1 218 ? -6.703 4.905 -27.371 1.00 89.12 218 CYS A C 1
ATOM 1717 O O . CYS A 1 218 ? -5.759 5.697 -27.285 1.00 89.12 218 CYS A O 1
ATOM 1719 N N . SER A 1 219 ? -7.491 4.833 -28.447 1.00 87.69 219 SER A N 1
ATOM 1720 C CA . SER A 1 219 ? -7.302 5.679 -29.634 1.00 87.69 219 SER A CA 1
ATOM 1721 C C . SER A 1 219 ? -7.225 7.163 -29.273 1.00 87.69 219 SER A C 1
ATOM 1723 O O . SER A 1 219 ? -6.318 7.857 -29.722 1.00 87.69 219 SER A O 1
ATOM 1725 N N . ASP A 1 220 ? -8.112 7.630 -28.392 1.00 86.00 220 ASP A N 1
ATOM 1726 C CA . ASP A 1 220 ? -8.180 9.041 -28.006 1.00 86.00 220 ASP A CA 1
ATOM 1727 C C . ASP A 1 220 ? -6.910 9.490 -27.273 1.00 86.00 220 ASP A C 1
ATOM 1729 O O . ASP A 1 220 ? -6.347 10.538 -27.569 1.00 86.00 220 ASP A O 1
ATOM 1733 N N . CYS A 1 221 ? -6.396 8.687 -26.334 1.00 87.56 221 CYS A N 1
ATOM 1734 C CA . CYS A 1 221 ? -5.163 9.032 -25.618 1.00 87.56 221 CYS A CA 1
ATOM 1735 C C . CYS A 1 221 ? -3.920 8.962 -26.508 1.00 87.56 221 CYS A C 1
ATOM 1737 O O . CYS A 1 221 ? -2.987 9.734 -26.291 1.00 87.56 221 CYS A O 1
ATOM 1739 N N . PHE A 1 222 ? -3.912 8.084 -27.512 1.00 88.19 222 PHE A N 1
ATOM 1740 C CA . PHE A 1 222 ? -2.840 8.039 -28.500 1.00 88.19 222 PHE A CA 1
ATOM 1741 C C . PHE A 1 222 ? -2.846 9.285 -29.400 1.00 88.19 222 PHE A C 1
ATOM 1743 O O . PHE A 1 222 ? -1.810 9.928 -29.556 1.00 88.19 222 PHE A O 1
ATOM 1750 N N . HIS A 1 223 ? -4.003 9.671 -29.950 1.00 87.00 223 HIS A N 1
ATOM 1751 C CA . HIS A 1 223 ? -4.106 10.831 -30.845 1.00 87.00 223 HIS A CA 1
ATOM 1752 C C . HIS A 1 223 ? -3.917 12.171 -30.129 1.00 87.00 223 HIS A C 1
ATOM 1754 O O . HIS A 1 223 ? -3.306 13.077 -30.693 1.00 87.00 223 HIS A O 1
ATOM 1760 N N . ASP A 1 224 ? -4.348 12.274 -28.872 1.00 87.44 224 ASP A N 1
ATOM 1761 C CA . ASP A 1 224 ? -4.194 13.488 -28.064 1.00 87.44 224 ASP A CA 1
ATOM 1762 C C . ASP A 1 224 ? -2.800 13.619 -27.420 1.00 87.44 224 ASP A C 1
ATOM 1764 O O . ASP A 1 224 ? -2.591 14.460 -26.543 1.00 87.44 224 ASP A O 1
ATOM 1768 N N . ALA A 1 225 ? -1.845 12.771 -27.816 1.00 84.12 225 ALA A N 1
ATOM 1769 C CA . ALA A 1 225 ? -0.482 12.734 -27.291 1.00 84.12 225 ALA A CA 1
ATOM 1770 C C . ALA A 1 225 ? -0.387 12.573 -25.760 1.00 84.12 225 ALA A C 1
ATOM 1772 O O . ALA A 1 225 ? 0.569 13.022 -25.119 1.00 84.12 225 ALA A O 1
ATOM 1773 N N . ARG A 1 226 ? -1.370 11.897 -25.158 1.00 82.94 226 ARG A N 1
ATOM 1774 C CA . ARG A 1 226 ? -1.435 11.612 -23.720 1.00 82.94 226 ARG A CA 1
ATOM 1775 C C . ARG A 1 226 ? -0.713 10.304 -23.414 1.00 82.94 226 ARG A C 1
ATOM 1777 O O . ARG A 1 226 ? -1.323 9.286 -23.089 1.00 82.94 226 ARG A O 1
ATOM 1784 N N . TYR A 1 227 ? 0.608 10.343 -23.563 1.00 85.75 227 TYR A N 1
ATOM 1785 C CA . TYR A 1 227 ? 1.477 9.187 -23.363 1.00 85.75 227 TYR A CA 1
ATOM 1786 C C . TYR A 1 227 ? 1.863 9.000 -21.894 1.00 85.75 227 TYR A C 1
ATOM 1788 O O . TYR A 1 227 ? 1.951 9.951 -21.114 1.00 85.75 227 TYR A O 1
ATOM 1796 N N . VAL A 1 228 ? 2.133 7.750 -21.522 1.00 82.81 228 VAL A N 1
ATOM 1797 C CA . VAL A 1 228 ? 2.740 7.413 -20.230 1.00 82.81 228 VAL A CA 1
ATOM 1798 C C . VAL A 1 228 ? 4.183 7.933 -20.206 1.00 82.81 228 VAL A C 1
ATOM 1800 O O . VAL A 1 228 ? 4.871 7.929 -21.227 1.00 82.81 228 VAL A O 1
ATOM 1803 N N . ILE A 1 229 ? 4.653 8.399 -19.045 1.00 81.56 229 ILE A N 1
ATOM 1804 C CA . ILE A 1 229 ? 6.010 8.943 -18.871 1.00 81.56 229 ILE A CA 1
ATOM 1805 C C . ILE A 1 229 ? 7.048 7.922 -19.362 1.00 81.56 229 ILE A C 1
ATOM 1807 O O . ILE A 1 229 ? 7.077 6.796 -18.878 1.00 81.56 229 ILE A O 1
ATOM 1811 N N . GLY A 1 230 ? 7.911 8.332 -20.298 1.00 82.00 230 GLY A N 1
ATOM 1812 C CA . GLY A 1 230 ? 8.937 7.466 -20.899 1.00 82.00 230 GLY A CA 1
ATOM 1813 C C . GLY A 1 230 ? 8.534 6.801 -22.222 1.00 82.00 230 GLY A C 1
ATOM 1814 O O . GLY A 1 230 ? 9.384 6.177 -22.859 1.00 82.00 230 GLY A O 1
ATOM 1815 N N . HIS A 1 231 ? 7.285 6.983 -22.665 1.00 82.56 231 HIS A N 1
ATOM 1816 C CA . HIS A 1 231 ? 6.782 6.498 -23.950 1.00 82.56 231 HIS A CA 1
ATOM 1817 C C . HIS A 1 231 ? 6.516 7.649 -24.918 1.00 82.56 231 HIS A C 1
ATOM 1819 O O . HIS A 1 231 ? 6.143 8.757 -24.528 1.00 82.56 231 HIS A O 1
ATOM 1825 N N . SER A 1 232 ? 6.703 7.361 -26.199 1.00 86.69 232 SER A N 1
ATOM 1826 C CA . SER A 1 232 ? 6.369 8.236 -27.318 1.00 86.69 232 SER A CA 1
ATOM 1827 C C . SER A 1 232 ? 5.479 7.498 -28.320 1.00 86.69 232 SER A C 1
ATOM 1829 O O . SER A 1 232 ? 5.307 6.283 -28.229 1.00 86.69 232 SER A O 1
ATOM 1831 N N . SER A 1 233 ? 4.940 8.211 -29.308 1.00 87.69 233 SER A N 1
ATOM 1832 C CA . SER A 1 233 ? 4.144 7.604 -30.385 1.00 87.69 233 SER A CA 1
ATOM 1833 C C . SER A 1 233 ? 4.887 6.509 -31.155 1.00 87.69 233 SER A C 1
ATOM 1835 O O . SER A 1 233 ? 4.252 5.587 -31.652 1.00 87.69 233 SER A O 1
ATOM 1837 N N . LEU A 1 234 ? 6.220 6.588 -31.232 1.00 88.88 234 LEU A N 1
ATOM 1838 C CA . LEU A 1 234 ? 7.069 5.605 -31.913 1.00 88.88 234 LEU A CA 1
ATOM 1839 C C . LEU A 1 234 ? 7.141 4.268 -31.171 1.00 88.88 234 LEU A C 1
ATOM 1841 O O . LEU A 1 234 ? 7.435 3.246 -31.779 1.00 88.88 234 LEU A O 1
ATOM 1845 N N . ASP A 1 235 ? 6.874 4.280 -29.866 1.00 88.75 235 ASP A N 1
ATOM 1846 C CA . ASP A 1 235 ? 6.975 3.101 -29.010 1.00 88.75 235 ASP A CA 1
ATOM 1847 C C . ASP A 1 235 ? 5.661 2.312 -28.941 1.00 88.75 235 ASP A C 1
ATOM 1849 O O . ASP A 1 235 ? 5.599 1.301 -28.247 1.00 88.75 235 ASP A O 1
ATOM 1853 N N . LEU A 1 236 ? 4.599 2.791 -29.595 1.00 88.56 236 LEU A N 1
ATOM 1854 C CA . LEU A 1 236 ? 3.229 2.305 -29.448 1.00 88.56 236 LEU A CA 1
ATOM 1855 C C . LEU A 1 236 ? 2.702 1.785 -30.788 1.00 88.56 236 LEU A C 1
ATOM 1857 O O . LEU A 1 236 ? 2.557 2.533 -31.755 1.00 88.56 236 LEU A O 1
ATOM 1861 N N . GLN A 1 237 ? 2.369 0.499 -30.829 1.00 92.06 237 GLN A N 1
ATOM 1862 C CA . GLN A 1 237 ? 1.843 -0.178 -32.007 1.00 92.06 237 GLN A CA 1
ATOM 1863 C C . GLN A 1 237 ? 0.341 -0.417 -31.872 1.00 92.06 237 GLN A C 1
ATOM 1865 O O . GLN A 1 237 ? -0.148 -0.841 -30.827 1.00 92.06 237 GLN A O 1
ATOM 1870 N N . ARG A 1 238 ? -0.403 -0.168 -32.951 1.00 90.56 238 ARG A N 1
ATOM 1871 C CA . ARG A 1 238 ? -1.835 -0.460 -33.003 1.00 90.56 238 ARG A CA 1
ATOM 1872 C C . ARG A 1 238 ? -2.068 -1.971 -33.030 1.00 90.56 238 ARG A C 1
ATOM 1874 O O . ARG A 1 238 ? -1.519 -2.668 -33.881 1.00 90.56 238 ARG A O 1
ATOM 1881 N N . VAL A 1 239 ? -2.916 -2.438 -32.124 1.00 86.88 239 VAL A N 1
ATOM 1882 C CA . VAL A 1 239 ? -3.384 -3.816 -32.002 1.00 86.88 239 VAL A CA 1
ATOM 1883 C C . VAL A 1 239 ? -4.903 -3.796 -32.145 1.00 86.88 239 VAL A C 1
ATOM 1885 O O . VAL A 1 239 ? -5.607 -3.195 -31.331 1.00 86.88 239 VAL A O 1
ATOM 1888 N N . ASP A 1 240 ? -5.404 -4.437 -33.198 1.00 79.12 240 ASP A N 1
ATOM 1889 C CA . ASP A 1 240 ? -6.833 -4.663 -33.395 1.00 79.12 240 ASP A CA 1
ATOM 1890 C C . ASP A 1 240 ? -7.182 -6.046 -32.814 1.00 79.12 240 ASP A C 1
ATOM 1892 O O . ASP A 1 240 ? -6.667 -7.070 -33.253 1.00 79.12 240 ASP A O 1
ATOM 1896 N N . GLY A 1 241 ? -8.062 -6.087 -31.819 1.00 61.84 241 GLY A N 1
ATOM 1897 C CA . GLY A 1 241 ? -8.524 -7.280 -31.098 1.00 61.84 241 GLY A CA 1
ATOM 1898 C C . GLY A 1 241 ? -9.468 -8.171 -31.904 1.00 61.84 241 GLY A C 1
ATOM 1899 O O . GLY A 1 241 ? -10.319 -8.829 -31.324 1.00 61.84 241 GLY A O 1
ATOM 1900 N N . ALA A 1 242 ? -9.350 -8.140 -33.230 1.00 55.22 242 ALA A N 1
ATOM 1901 C CA . ALA A 1 242 ? -10.135 -8.927 -34.175 1.00 55.22 242 ALA A CA 1
ATOM 1902 C C . ALA A 1 242 ? -9.230 -9.685 -35.161 1.00 55.22 242 ALA A C 1
ATOM 1904 O O . ALA A 1 242 ? -9.585 -9.875 -36.322 1.00 55.22 242 ALA A O 1
ATOM 1905 N N . LYS A 1 243 ? -8.034 -10.089 -34.718 1.00 43.94 243 LYS A N 1
ATOM 1906 C CA . LYS A 1 243 ? -7.193 -11.014 -35.472 1.00 43.94 243 LYS A CA 1
ATOM 1907 C C . LYS A 1 243 ? -6.794 -12.190 -34.592 1.00 43.94 243 LYS A C 1
ATOM 1909 O O . LYS A 1 243 ? -5.762 -12.163 -33.928 1.00 43.94 243 LYS A O 1
ATOM 1914 N N . ASP A 1 244 ? -7.654 -13.203 -34.634 1.00 49.56 244 ASP A N 1
ATOM 1915 C CA . ASP A 1 244 ? -7.230 -14.598 -34.637 1.00 49.56 244 ASP A CA 1
ATOM 1916 C C . ASP A 1 244 ? -5.996 -14.766 -35.517 1.00 49.56 244 ASP A C 1
ATOM 1918 O O . ASP A 1 244 ? -5.921 -14.244 -36.637 1.00 49.56 244 ASP A O 1
ATOM 1922 N N . GLY A 1 245 ? -5.022 -15.498 -34.995 1.00 45.19 245 GLY A N 1
ATOM 1923 C CA . GLY A 1 245 ? -3.816 -15.830 -35.737 1.00 45.19 245 GLY A CA 1
ATOM 1924 C C . GLY A 1 245 ? -2.604 -16.112 -34.867 1.00 45.19 245 GLY A C 1
ATOM 1925 O O . GLY A 1 245 ? -1.521 -15.646 -35.202 1.00 45.19 245 GLY A O 1
ATOM 1926 N N . SER A 1 246 ? -2.793 -16.806 -33.745 1.00 39.72 246 SER A N 1
ATOM 1927 C CA . SER A 1 246 ? -1.851 -17.783 -33.182 1.00 39.72 246 SER A CA 1
ATOM 1928 C C . SER A 1 246 ? -2.474 -18.315 -31.893 1.00 39.72 246 SER A C 1
ATOM 1930 O O . SER A 1 246 ? -1.972 -18.067 -30.796 1.00 39.72 246 SER A O 1
ATOM 1932 N N . GLU A 1 247 ? -3.608 -19.001 -32.022 1.00 40.16 247 GLU A N 1
ATOM 1933 C CA . GLU A 1 247 ? -4.036 -19.917 -30.974 1.00 40.16 247 GLU A CA 1
ATOM 1934 C C . GLU A 1 247 ? -2.950 -20.988 -30.850 1.00 40.16 247 GLU A C 1
ATOM 1936 O O . GLU A 1 247 ? -2.587 -21.653 -31.820 1.00 40.16 247 GLU A O 1
ATOM 1941 N N . ASN A 1 248 ? -2.384 -21.116 -29.654 1.00 44.84 248 ASN A N 1
ATOM 1942 C CA . ASN A 1 248 ? -1.809 -22.380 -29.238 1.00 44.84 248 ASN A CA 1
ATOM 1943 C C . ASN A 1 248 ? -3.000 -23.356 -29.209 1.00 44.84 248 ASN A C 1
ATOM 1945 O O . ASN A 1 248 ? -3.760 -23.353 -28.245 1.00 44.84 248 ASN A O 1
ATOM 1949 N N . GLU A 1 249 ? -3.182 -24.152 -30.264 1.00 47.94 249 GLU A N 1
ATOM 1950 C CA . GLU A 1 249 ? -4.225 -25.190 -30.412 1.00 47.94 249 GLU A CA 1
ATOM 1951 C C . GLU A 1 249 ? -4.177 -26.293 -29.322 1.00 47.94 249 GLU A C 1
ATOM 1953 O O . GLU A 1 249 ? -4.858 -27.301 -29.438 1.00 47.94 249 GLU A O 1
ATOM 1958 N N . GLY A 1 250 ? -3.378 -26.136 -28.260 1.00 54.16 250 GLY A N 1
ATOM 1959 C CA . GLY A 1 250 ? -3.197 -27.140 -27.209 1.00 54.16 250 GLY A CA 1
ATOM 1960 C C . GLY A 1 250 ? -4.051 -26.960 -25.950 1.00 54.16 250 GLY A C 1
ATOM 1961 O O . GLY A 1 250 ? -4.086 -27.878 -25.139 1.00 54.16 250 GLY A O 1
ATOM 1962 N N . ASP A 1 251 ? -4.717 -25.813 -25.758 1.00 54.09 251 ASP A N 1
ATOM 1963 C CA . ASP A 1 251 ? -5.437 -25.517 -24.500 1.00 54.09 251 ASP A CA 1
ATOM 1964 C C . ASP A 1 251 ? -6.973 -25.521 -24.627 1.00 54.09 251 ASP A C 1
ATOM 1966 O O . ASP A 1 251 ? -7.676 -25.416 -23.619 1.00 54.09 251 ASP A O 1
ATOM 1970 N N . ASN A 1 252 ? -7.520 -25.680 -25.836 1.00 66.44 252 ASN A N 1
ATOM 1971 C CA . ASN A 1 252 ? -8.966 -25.734 -26.055 1.00 66.44 252 ASN A CA 1
ATOM 1972 C C . ASN A 1 252 ? -9.446 -27.191 -26.093 1.00 66.44 252 ASN A C 1
ATOM 1974 O O . ASN A 1 252 ? -9.632 -27.753 -27.167 1.00 66.44 252 ASN A O 1
ATOM 1978 N N . TRP A 1 253 ? -9.664 -27.792 -24.921 1.00 77.75 253 TRP A N 1
ATOM 1979 C CA . TRP A 1 253 ? -10.322 -29.099 -24.824 1.00 77.75 253 TRP A CA 1
ATOM 1980 C C . TRP A 1 253 ? -11.736 -29.024 -25.396 1.00 77.75 253 TRP A C 1
ATOM 1982 O O . TRP A 1 253 ? -12.577 -28.262 -24.915 1.00 77.75 253 TRP A O 1
ATOM 1992 N N . THR A 1 254 ? -12.012 -29.839 -26.406 1.00 83.06 254 THR A N 1
ATOM 1993 C CA . THR A 1 254 ? -13.362 -30.005 -26.938 1.00 83.06 254 THR A CA 1
ATOM 1994 C C . THR A 1 254 ? -14.196 -30.901 -26.017 1.00 83.06 254 THR A C 1
ATOM 1996 O O . THR A 1 254 ? -13.683 -31.788 -25.325 1.00 83.06 254 THR A O 1
ATOM 1999 N N . ASP A 1 255 ? -15.520 -30.724 -26.039 1.00 80.06 255 ASP A N 1
ATOM 2000 C CA . ASP A 1 255 ? -16.448 -31.615 -25.323 1.00 80.06 255 ASP A CA 1
ATOM 2001 C C . ASP A 1 255 ? -16.256 -33.083 -25.751 1.00 80.06 255 ASP A C 1
ATOM 2003 O O . ASP A 1 255 ? -16.399 -34.003 -24.947 1.00 80.06 255 ASP A O 1
ATOM 2007 N N . GLN A 1 256 ? -15.866 -33.305 -27.010 1.00 83.38 256 GLN A N 1
ATOM 2008 C CA . GLN A 1 256 ? -15.573 -34.628 -27.551 1.00 83.38 256 GLN A CA 1
ATOM 2009 C C . GLN A 1 256 ? -14.327 -35.260 -26.913 1.00 83.38 256 GLN A C 1
ATOM 2011 O O . GLN A 1 256 ? -14.374 -36.426 -26.526 1.00 83.38 256 GLN A O 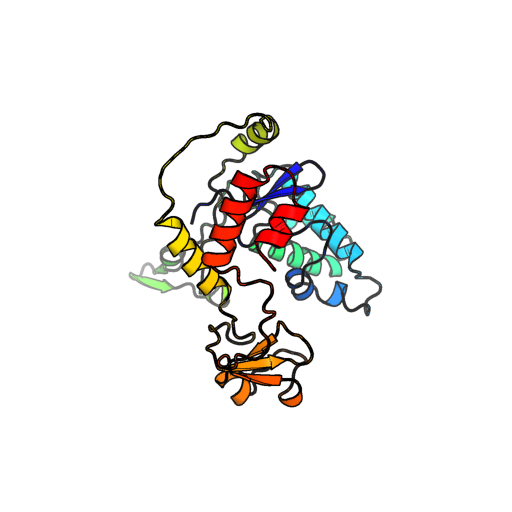1
ATOM 2016 N N . GLU A 1 257 ? -13.228 -34.516 -26.771 1.00 85.81 257 GLU A N 1
ATOM 2017 C CA . GLU A 1 257 ? -12.009 -35.001 -26.100 1.00 85.81 257 GLU A CA 1
ATOM 2018 C C . GLU A 1 257 ? -12.258 -35.247 -24.610 1.00 85.81 257 GLU A C 1
ATOM 2020 O O . GLU A 1 257 ? -11.778 -36.231 -24.047 1.00 85.81 257 GLU A O 1
ATOM 2025 N N . THR A 1 258 ? -13.090 -34.412 -23.985 1.00 88.38 258 THR A N 1
ATOM 2026 C CA . THR A 1 258 ? -13.510 -34.592 -22.589 1.00 88.38 258 THR A CA 1
ATOM 2027 C C . THR A 1 258 ? -14.293 -35.896 -22.404 1.00 88.38 258 THR A C 1
ATOM 2029 O O . THR A 1 258 ? -14.058 -36.631 -21.444 1.00 88.38 258 THR A O 1
ATOM 2032 N N . LEU A 1 259 ? -15.192 -36.232 -23.336 1.00 87.31 259 LEU A N 1
ATOM 2033 C CA . LEU A 1 259 ? -15.919 -37.505 -23.314 1.00 87.31 259 LEU A CA 1
ATOM 2034 C C . LEU A 1 259 ? -14.985 -38.706 -23.513 1.00 87.31 259 LEU A C 1
ATOM 2036 O O . LEU A 1 259 ? -15.102 -39.687 -22.777 1.00 87.31 259 LEU A O 1
ATOM 2040 N N . LEU A 1 260 ? -14.033 -38.616 -24.446 1.00 90.00 260 LEU A N 1
ATOM 2041 C CA . LEU A 1 260 ? -13.037 -39.670 -24.675 1.00 90.00 260 LEU A CA 1
ATOM 2042 C C . LEU A 1 260 ? -12.145 -39.887 -23.447 1.00 90.00 260 LEU A C 1
ATOM 2044 O O . LEU A 1 260 ? -11.815 -41.023 -23.114 1.00 90.00 260 LEU A O 1
ATOM 2048 N N . LEU A 1 261 ? -11.798 -38.820 -22.725 1.00 91.56 261 LEU A N 1
ATOM 2049 C CA . LEU A 1 261 ? -11.042 -38.926 -21.479 1.00 91.56 261 LEU A CA 1
ATOM 2050 C C . LEU A 1 261 ? -11.824 -39.705 -20.413 1.00 91.56 261 LEU A C 1
ATOM 2052 O O . LEU A 1 261 ? -11.263 -40.586 -19.759 1.00 91.56 261 LEU A O 1
ATOM 2056 N N . LEU A 1 262 ? -13.117 -39.414 -20.253 1.00 92.19 262 LEU A N 1
ATOM 2057 C CA . LEU A 1 262 ? -13.979 -40.108 -19.293 1.00 92.19 262 LEU A CA 1
ATOM 2058 C C . LEU A 1 262 ? -14.157 -41.593 -19.654 1.00 92.19 262 LEU A C 1
ATOM 2060 O O . LEU A 1 262 ? -14.038 -42.446 -18.773 1.00 92.19 262 LEU A O 1
ATOM 2064 N N . GLU A 1 263 ? -14.352 -41.914 -20.938 1.00 90.44 263 GLU A N 1
ATOM 2065 C CA . GLU A 1 263 ? -14.398 -43.301 -21.431 1.00 90.44 263 GLU A CA 1
ATOM 2066 C C . GLU A 1 263 ? -13.061 -44.025 -21.190 1.00 90.44 263 GLU A C 1
ATOM 2068 O O . GLU A 1 263 ? -13.024 -45.168 -20.718 1.00 90.44 263 GLU A O 1
ATOM 2073 N N . GLY A 1 264 ? -11.945 -43.340 -21.452 1.00 90.81 264 GLY A N 1
ATOM 2074 C CA . GLY A 1 264 ? -10.599 -43.853 -21.230 1.00 90.81 264 GLY A CA 1
ATOM 2075 C C . GLY A 1 264 ? -10.348 -44.216 -19.767 1.00 90.81 264 GLY A C 1
ATOM 2076 O O . GLY A 1 264 ? -9.851 -45.310 -19.487 1.00 90.81 264 GLY A O 1
ATOM 2077 N N . ILE A 1 265 ? -10.737 -43.345 -18.832 1.00 92.50 265 ILE A N 1
ATOM 2078 C CA . ILE A 1 265 ? -10.611 -43.587 -17.385 1.00 92.50 265 ILE A CA 1
ATOM 2079 C C . ILE A 1 265 ? -11.471 -44.782 -16.955 1.00 92.50 265 ILE A C 1
ATOM 2081 O O . ILE A 1 265 ? -10.999 -45.636 -16.202 1.00 92.50 265 ILE A O 1
ATOM 2085 N N . GLU A 1 266 ? -12.703 -44.901 -17.453 1.00 91.06 266 GLU A N 1
ATOM 2086 C CA . GLU A 1 266 ? -13.576 -46.032 -17.115 1.00 91.06 266 GLU A CA 1
ATOM 2087 C C . GLU A 1 266 ? -12.993 -47.370 -17.604 1.00 91.06 266 GLU A C 1
ATOM 2089 O O . GLU A 1 266 ? -12.994 -48.372 -16.879 1.00 91.06 266 GLU A O 1
ATOM 2094 N N . LYS A 1 267 ? -12.434 -47.380 -18.818 1.00 89.56 267 LYS A N 1
ATOM 2095 C CA . LYS A 1 267 ? -11.928 -48.588 -19.479 1.00 89.56 267 LYS A CA 1
ATOM 2096 C C . LYS A 1 267 ? -10.532 -49.008 -19.016 1.00 89.56 267 LYS A C 1
ATOM 2098 O O . LYS A 1 267 ? -10.271 -50.204 -18.866 1.00 89.56 267 LYS A O 1
ATOM 2103 N N . HIS A 1 268 ? -9.631 -48.050 -18.809 1.00 88.44 268 HIS A N 1
ATOM 2104 C CA . HIS A 1 268 ? -8.209 -48.293 -18.536 1.00 88.44 268 HIS A CA 1
ATOM 2105 C C . HIS A 1 268 ? -7.795 -48.001 -17.085 1.00 88.44 268 HIS A C 1
ATOM 2107 O O . HIS A 1 268 ? -6.674 -48.355 -16.702 1.00 88.44 268 HIS A O 1
ATOM 2113 N N . LYS A 1 269 ? -8.699 -47.444 -16.265 1.00 86.94 269 LYS A N 1
ATOM 2114 C CA . LYS A 1 269 ? -8.501 -47.111 -14.844 1.00 86.94 269 LYS A CA 1
ATOM 2115 C C . LYS A 1 269 ? -7.246 -46.267 -14.615 1.00 86.94 269 LYS A C 1
ATOM 2117 O O . LYS A 1 269 ? -7.251 -45.086 -14.922 1.00 86.94 269 LYS A O 1
ATOM 2122 N N . ASP A 1 270 ? -6.168 -46.876 -14.124 1.00 87.19 270 ASP A N 1
ATOM 2123 C CA . ASP A 1 270 ? -4.946 -46.169 -13.718 1.00 87.19 270 ASP A CA 1
ATOM 2124 C C . ASP A 1 270 ? -3.835 -46.195 -14.787 1.00 87.19 270 ASP A C 1
ATOM 2126 O O . ASP A 1 270 ? -2.729 -45.702 -14.554 1.00 87.19 270 ASP A O 1
ATOM 2130 N N . ASN A 1 271 ? -4.079 -46.789 -15.963 1.00 88.62 271 ASN A N 1
ATOM 2131 C CA . ASN A 1 271 ? -3.083 -46.840 -17.036 1.00 88.62 271 ASN A CA 1
ATOM 2132 C C . ASN A 1 271 ? -3.147 -45.596 -17.938 1.00 88.62 271 ASN A C 1
ATOM 2134 O O . ASN A 1 271 ? -3.699 -45.632 -19.038 1.00 88.62 271 ASN A O 1
ATOM 2138 N N . TRP A 1 272 ? -2.527 -44.510 -17.474 1.00 87.75 272 TRP A N 1
ATOM 2139 C CA . TRP A 1 272 ? -2.511 -43.202 -18.139 1.00 87.75 272 TRP A CA 1
ATOM 2140 C C . TRP A 1 272 ? -1.953 -43.204 -19.566 1.00 87.75 272 TRP A C 1
ATOM 2142 O O . TRP A 1 272 ? -2.408 -42.408 -20.379 1.00 87.75 272 TRP A O 1
ATOM 2152 N N . ASN A 1 273 ? -1.037 -44.118 -19.904 1.00 89.44 273 ASN A N 1
ATOM 2153 C CA . ASN A 1 273 ? -0.509 -44.213 -21.270 1.00 89.44 273 ASN A CA 1
ATOM 2154 C C . ASN A 1 273 ? -1.606 -44.639 -22.255 1.00 89.44 273 ASN A C 1
ATOM 2156 O O . ASN A 1 273 ? -1.763 -44.039 -23.310 1.00 89.44 273 ASN A O 1
ATOM 2160 N N . SER A 1 274 ? -2.417 -45.633 -21.880 1.00 86.25 274 SER A N 1
ATOM 2161 C CA . SER A 1 274 ? -3.540 -46.084 -22.709 1.00 86.25 274 SER A CA 1
ATOM 2162 C C . SER A 1 274 ? -4.691 -45.078 -22.747 1.00 86.25 274 SER A C 1
ATOM 2164 O O . SER A 1 274 ? -5.432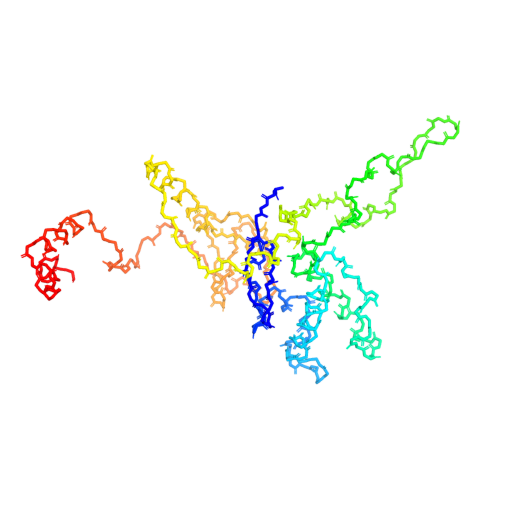 -45.055 -23.722 1.00 86.25 274 SER A O 1
ATOM 2166 N N . ILE A 1 275 ? -4.844 -44.257 -21.703 1.00 89.50 275 ILE A N 1
ATOM 2167 C CA . ILE A 1 275 ? -5.835 -43.172 -21.666 1.00 89.50 275 ILE A CA 1
ATOM 2168 C C . ILE A 1 275 ? -5.413 -42.045 -22.614 1.00 89.50 275 ILE A C 1
ATOM 2170 O O . ILE A 1 275 ? -6.231 -41.594 -23.407 1.00 89.50 275 ILE A O 1
ATOM 2174 N N . ALA A 1 276 ? -4.142 -41.637 -22.589 1.00 88.94 276 ALA A N 1
ATOM 2175 C CA . ALA A 1 276 ? -3.613 -40.617 -23.495 1.00 88.94 276 ALA A CA 1
ATOM 2176 C C . ALA A 1 276 ? -3.729 -41.046 -24.969 1.00 88.94 276 ALA A C 1
ATOM 2178 O O . ALA A 1 276 ? -4.266 -40.295 -25.781 1.00 88.94 276 ALA A O 1
ATOM 2179 N N . ASP A 1 277 ? -3.345 -42.289 -25.291 1.00 89.44 277 ASP A N 1
ATOM 2180 C CA . ASP A 1 277 ? -3.508 -42.857 -26.639 1.00 89.44 277 ASP A CA 1
ATOM 2181 C C . ASP A 1 277 ? -4.979 -42.877 -27.099 1.00 89.44 277 ASP A C 1
ATOM 2183 O O . ASP A 1 277 ? -5.263 -42.803 -28.294 1.00 89.44 277 ASP A O 1
ATOM 2187 N N . HIS A 1 278 ? -5.921 -43.007 -26.160 1.00 86.50 278 HIS A N 1
ATOM 2188 C CA . HIS A 1 278 ? -7.353 -43.046 -26.450 1.00 86.50 278 HIS A CA 1
ATOM 2189 C C . HIS A 1 278 ? -7.950 -41.658 -26.720 1.00 86.50 278 HIS A C 1
ATOM 2191 O O . HIS A 1 278 ? -8.845 -41.546 -27.557 1.00 86.50 278 HIS A O 1
ATOM 2197 N N . VAL A 1 279 ? -7.452 -40.615 -26.047 1.00 87.50 279 VAL A N 1
ATOM 2198 C CA . VAL A 1 279 ? -7.875 -39.221 -26.268 1.00 87.50 279 VAL A CA 1
ATOM 2199 C C . VAL A 1 279 ? -7.242 -38.644 -27.539 1.00 87.50 279 VAL A C 1
ATOM 2201 O O . VAL A 1 279 ? -7.910 -37.922 -28.271 1.00 87.50 279 VAL A O 1
ATOM 2204 N N . GLY A 1 280 ? -6.001 -39.028 -27.860 1.00 76.75 280 GLY A N 1
ATOM 2205 C CA . GLY A 1 280 ? -5.368 -38.712 -29.146 1.00 76.75 280 GLY A CA 1
ATOM 2206 C C . GLY A 1 280 ? -4.809 -37.289 -29.287 1.00 76.75 280 GLY A C 1
ATOM 2207 O O . GLY A 1 280 ? -4.516 -36.885 -30.413 1.00 76.75 280 GLY A O 1
ATOM 2208 N N . THR A 1 281 ? -4.651 -36.566 -28.174 1.00 61.34 281 THR A N 1
ATOM 2209 C CA . THR A 1 281 ? -3.989 -35.249 -28.055 1.00 61.34 281 THR A CA 1
ATOM 2210 C C . THR A 1 281 ? -2.554 -35.364 -27.561 1.00 61.34 281 THR A C 1
ATOM 2212 O O . THR A 1 281 ? -2.351 -36.110 -26.573 1.00 61.34 281 THR A O 1
#

pLDDT: mean 74.94, std 18.91, range [30.17, 97.56]

Secondary structure (DSSP, 8-state):
-EE--EEEEETTEEEEE-GGGTT--TTS--HHHHHHSGGGGSS--TT--HHHHHHHHHHHHHHHTT-TTSPPPHHHHGGG--SHHHHHHHHHHHHHHHHTTSSSSS--S----S-SHHHHSEEE-TTSPEEE--GGGGSHHHH----PPEES--THHHHHHTT------------HHHHHHHHHHHHHHHH--B-TTT-PBPPSEEEEESS-TT-EE-HHHHHTT-PPTT--GGGEEEEETT------TTS---HHHHHHHHHHHHHHTT-HHHHHHHH--

InterPro domains:
  IPR000433 Zinc finger, ZZ-type [PS50135] (190-244)
  IPR001005 SANT/Myb domain [PF00249] (252-280)
  IPR001005 SANT/Myb domain [PS50090] (245-281)
  IPR001005 SANT/Myb domain [cd00167] (252-281)
  IPR007526 SWIRM domain [PF04433] (27-105)
  IPR007526 SWIRM domain [PS50934] (15-114)
  IPR009057 Homedomain-like superfamily [SSF46689] (14-110)
  IPR009057 Homedomain-like superfamily [SSF46689] (250-281)
  IPR017884 SANT domain [PS51293] (248-281)
  IPR017930 Myb domain [PS51294] (252-281)
  IPR036388 Winged helix-like DNA-binding domain superfamily [G3DSA:1.10.10.10] (21-108)

Organism: Triticum turgidum subsp. durum (NCBI:txid4567)

Foldseek 3Di:
DEDQADWDDQPNDTQGFHPVCPPDDLVDDDPVNCVLPVVLPPVPDPVRHPVVVSVLLSVQLVVLRVPQQAADDLVNSQVVDDDPVVSVVSVSSSVVCVQRRSGNQQHPDDPVPLPDQVVVQWDQDPVRDTHGNCPQVPDPCSVDDDDDHHYPDHPVVRVVVVVPPDDDDDDDDPDPPPVVVVVVVVVVVVPFQAAPQPRHGADQKWWAFQVDRNHIHHPVCLVVQVDDPPDGNVRIHIGGNPDDDDPPPPPDDDPVLVVQLVVLCVVVPPPVVSSCVSSPD

Sequence (281 aa):
MEGHGVHKQFQGRLHVVPKHSEWFSPGVVHRLERQVVPHFFTGKSPGHTPEKFIILRNKIIAKYLENPCKRLAFAECQGFVVNTGELYDLSRIVRFLDTWGIINYLAVGLVHQGLRVAASLLIKEPAGELQLLTAPLKSIDGLVLFDRPKCSLQADNISSLASSSSNSEVVDFDAGAEFTELDGKIRERLSESYCSYCSQSLRSLRYQSQKEADIALCSDCFHDARYVIGHSSLDLQRVDGAKDGSENEGDNWTDQETLLLLEGIEKHKDNWNSIADHVGT

Radius of gyration: 26.3 Å; chains: 1; bounding box: 53×86×55 Å